Protein AF-A0A2V2G9B6-F1 (afdb_monomer)

Mean predicted aligned error: 12.92 Å

Solvent-accessible surface area (backbone atoms only — not comparable to full-atom values): 11562 Å² total; per-residue (Å²): 87,62,49,100,81,74,43,73,22,44,77,42,76,53,75,52,96,64,37,84,34,80,43,32,21,75,51,79,72,43,48,59,73,72,64,76,87,48,55,86,91,58,54,80,43,68,54,71,41,63,51,99,81,61,33,44,75,37,37,42,81,47,56,49,50,70,47,94,93,48,66,54,54,42,71,41,43,28,67,43,72,52,87,92,40,34,41,19,44,78,81,44,81,46,44,40,40,97,80,40,33,28,32,32,33,36,59,90,74,73,42,76,46,74,49,52,80,84,70,61,37,48,60,49,94,92,40,73,42,31,33,35,37,40,27,23,75,55,99,84,58,88,34,32,41,36,36,37,38,54,38,81,76,74,81,68,83,85,68,74,77,78,76,78,80,85,78,81,91,84,84,86,84,82,82,80,85,83,85,79,92,80,87,89,84,135

Foldseek 3Di:
DAPPVRADWDWQWDDDLLDTDIATENDCVAQVSVDDADAPVPGWDWDFDADPRRYGPHIHGDQADDADPDDGQPKAFWADDDPQFWTAGPNDIAGADPSAFEWEAAPVVRDIHGDGSVVQDHDDDPDGGWIKTFHHHDPPDSHTRYMYTYPPDPPDPPDPDDDPPPDDPDDDDDDDDDDDDDDDDD

Radius of gyration: 28.38 Å; Cα contacts (8 Å, |Δi|>4): 326; chains: 1; bounding box: 46×42×113 Å

Secondary structure (DSSP, 8-state):
-B-TTS-B-EEEEEEETTEEEEEEES-TTGGGTTSPPP-TTSPPEEEEEE-TTSBEEEEEEE--PPPTT--SSEEEEEEEEETTTEEEETTEEEEEEEEEEEEEEETTTTEEEE--GGG----BTTBPPPEEEEE---SS--SEEEEEEEES----TT-PPPPP----------------------

pLDDT: mean 76.34, std 16.99, range [39.88, 95.31]

Sequence (186 aa):
GYNADDDKAFKVEGFANGKEYVGWTADRNTGDLSDAFGTAEDVKVYKLTIDSNDVITDAEITTGEAFVNATIPVVGDITDKDGNYLIQVEGTWYTIDPNAVVYSYSVADEEFDTAKLSDIKKERNSIEASTVYLYQMDDDSEVVDFIIIYDGDNADDSEQPENPDESQTETPEGEQTETPEGGAGN

Structure (mmCIF, N/CA/C/O backbone):
data_AF-A0A2V2G9B6-F1
#
_entry.id   AF-A0A2V2G9B6-F1
#
loop_
_atom_site.group_PDB
_atom_site.id
_atom_site.type_symbol
_atom_site.label_atom_id
_atom_site.label_alt_id
_atom_site.label_comp_id
_atom_site.label_asym_id
_atom_site.label_entity_id
_atom_site.label_seq_id
_atom_site.pdbx_PDB_ins_code
_atom_site.Cartn_x
_atom_site.Cartn_y
_atom_site.Cartn_z
_atom_site.occupancy
_atom_site.B_iso_or_equiv
_atom_site.auth_seq_id
_atom_site.auth_comp_id
_atom_site.auth_asym_id
_atom_site.auth_atom_id
_atom_site.pdbx_PDB_model_num
ATOM 1 N N . GLY A 1 1 ? 22.683 -0.775 -14.193 1.00 55.91 1 GLY A N 1
ATOM 2 C CA . GLY A 1 1 ? 23.570 -1.946 -14.275 1.00 55.91 1 GLY A CA 1
ATOM 3 C C . GLY A 1 1 ? 23.444 -2.549 -15.654 1.00 55.91 1 GLY A C 1
ATOM 4 O O . GLY A 1 1 ? 23.047 -1.837 -16.570 1.00 55.91 1 GLY A O 1
ATOM 5 N N . TYR A 1 2 ? 23.785 -3.823 -15.792 1.00 58.72 2 TYR A N 1
ATOM 6 C CA . TYR A 1 2 ? 23.337 -4.640 -16.917 1.00 58.72 2 TYR A CA 1
ATOM 7 C C . TYR A 1 2 ? 22.234 -5.571 -16.391 1.00 58.72 2 TYR A C 1
ATOM 9 O O . TYR A 1 2 ? 22.337 -5.993 -15.235 1.00 58.72 2 TYR A O 1
ATOM 17 N N . ASN A 1 3 ? 21.167 -5.807 -17.160 1.00 62.03 3 ASN A N 1
ATOM 18 C CA . ASN A 1 3 ? 20.166 -6.828 -16.816 1.00 62.03 3 ASN A CA 1
ATOM 19 C C . ASN A 1 3 ? 20.733 -8.242 -17.093 1.00 62.03 3 ASN A C 1
ATOM 21 O O . ASN A 1 3 ? 21.906 -8.389 -17.440 1.00 62.03 3 ASN A O 1
ATOM 25 N N . ALA A 1 4 ? 19.914 -9.286 -16.932 1.00 62.09 4 ALA A N 1
ATOM 26 C CA . ALA A 1 4 ? 20.326 -10.676 -17.161 1.00 62.09 4 ALA A CA 1
ATOM 27 C C . ALA A 1 4 ? 20.750 -10.987 -18.617 1.00 62.09 4 ALA A C 1
ATOM 29 O O . ALA A 1 4 ? 21.387 -12.015 -18.843 1.00 62.09 4 ALA A O 1
ATOM 30 N N . ASP A 1 5 ? 20.451 -10.091 -19.563 1.00 63.56 5 ASP A N 1
ATOM 31 C CA . ASP A 1 5 ? 20.726 -10.229 -20.998 1.00 63.56 5 ASP A CA 1
ATOM 32 C C . ASP A 1 5 ? 21.886 -9.335 -21.491 1.00 63.56 5 ASP A C 1
ATOM 34 O O . ASP A 1 5 ? 22.067 -9.155 -22.693 1.00 63.56 5 ASP A O 1
ATOM 38 N N . ASP A 1 6 ? 22.693 -8.780 -20.577 1.00 63.69 6 ASP A N 1
ATOM 39 C CA . ASP A 1 6 ? 23.819 -7.873 -20.868 1.00 63.69 6 ASP A CA 1
ATOM 40 C C . ASP A 1 6 ? 23.430 -6.530 -21.536 1.00 63.69 6 ASP A C 1
ATOM 42 O O . ASP A 1 6 ? 24.287 -5.807 -22.062 1.00 63.69 6 ASP A O 1
ATOM 46 N N . ASP A 1 7 ? 22.163 -6.117 -21.435 1.00 67.12 7 ASP A N 1
ATOM 47 C CA . ASP A 1 7 ? 21.697 -4.803 -21.885 1.00 67.12 7 ASP A CA 1
ATOM 48 C C . ASP A 1 7 ? 21.849 -3.739 -20.793 1.00 67.12 7 ASP A C 1
ATOM 50 O O . ASP A 1 7 ? 21.659 -3.990 -19.599 1.00 67.12 7 ASP A O 1
ATOM 54 N N . LYS A 1 8 ? 22.195 -2.503 -21.189 1.00 63.38 8 LYS A N 1
ATOM 55 C CA . LYS A 1 8 ? 22.237 -1.366 -20.256 1.00 63.38 8 LYS A CA 1
ATOM 56 C C . LYS A 1 8 ? 20.828 -1.097 -19.734 1.00 63.38 8 LYS A C 1
ATOM 58 O O . LYS A 1 8 ? 20.024 -0.488 -20.431 1.00 63.38 8 LYS A O 1
ATOM 63 N N . ALA A 1 9 ? 20.587 -1.474 -18.486 1.00 74.69 9 ALA A N 1
ATOM 64 C CA . ALA A 1 9 ? 19.311 -1.284 -17.819 1.00 74.69 9 ALA A CA 1
ATOM 65 C C . ALA A 1 9 ? 19.482 -0.552 -16.482 1.00 74.69 9 ALA A C 1
ATOM 67 O O . ALA A 1 9 ? 20.513 -0.639 -15.800 1.00 74.69 9 ALA A O 1
ATOM 68 N N . PHE A 1 10 ? 18.464 0.195 -16.087 1.00 78.50 10 PHE A N 1
ATOM 69 C CA . PHE A 1 10 ? 18.378 0.884 -14.807 1.00 78.50 10 PHE A CA 1
ATOM 70 C C . PHE A 1 10 ? 17.633 -0.006 -13.822 1.00 78.50 10 PHE A C 1
ATOM 72 O O . PHE A 1 10 ? 16.614 -0.587 -14.175 1.00 78.50 10 PHE A O 1
ATOM 79 N N . LYS A 1 11 ? 18.196 -0.154 -12.620 1.00 82.81 11 LYS A N 1
ATOM 80 C CA . LYS A 1 11 ? 17.594 -0.947 -11.549 1.00 82.81 11 LYS A CA 1
ATOM 81 C C . LYS A 1 11 ? 16.461 -0.127 -10.943 1.00 82.81 11 LYS A C 1
ATOM 83 O O . LYS A 1 11 ? 16.678 1.048 -10.652 1.00 82.81 11 LYS A O 1
ATOM 88 N N . VAL A 1 12 ? 15.311 -0.755 -10.762 1.00 82.69 12 VAL A N 1
ATOM 89 C CA . VAL A 1 12 ? 14.162 -0.215 -10.035 1.00 82.69 12 VAL A CA 1
ATOM 90 C C . VAL A 1 12 ? 13.965 -1.104 -8.817 1.00 82.69 12 VAL A C 1
ATOM 92 O O . VAL A 1 12 ? 13.975 -2.327 -8.941 1.00 82.69 12 VAL A O 1
ATOM 95 N N . GLU A 1 13 ? 13.839 -0.497 -7.647 1.00 83.25 13 GLU A N 1
ATOM 96 C CA . GLU A 1 13 ? 13.535 -1.190 -6.392 1.00 83.25 13 GLU A CA 1
ATOM 97 C C . GLU A 1 13 ? 12.155 -0.732 -5.921 1.00 83.25 13 GLU A C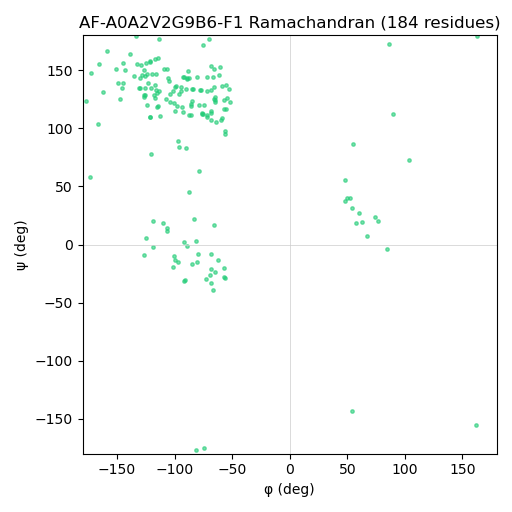 1
ATOM 99 O O . GLU A 1 13 ? 11.669 0.289 -6.403 1.00 83.25 13 GLU A O 1
ATOM 104 N N . GLY A 1 14 ? 11.504 -1.495 -5.046 1.00 80.88 14 GLY A N 1
ATOM 105 C CA . GLY A 1 14 ? 10.193 -1.167 -4.485 1.00 80.88 14 GLY A CA 1
ATOM 106 C C . GLY A 1 14 ? 9.513 -2.388 -3.883 1.00 80.88 14 GLY A C 1
ATOM 107 O O . GLY A 1 14 ? 10.182 -3.358 -3.540 1.00 80.88 14 GLY A O 1
ATOM 108 N N . PHE A 1 15 ? 8.183 -2.359 -3.800 1.00 81.75 15 PHE A N 1
ATOM 109 C CA . PHE A 1 15 ? 7.372 -3.492 -3.354 1.00 81.75 15 PHE A CA 1
ATOM 110 C C . PHE A 1 15 ? 6.295 -3.832 -4.382 1.00 81.75 15 PHE A C 1
ATOM 112 O O . PHE A 1 15 ? 5.601 -2.952 -4.887 1.00 81.75 15 PHE A O 1
ATOM 119 N N . ALA A 1 16 ? 6.134 -5.122 -4.674 1.00 82.12 16 ALA A N 1
ATOM 120 C CA . ALA A 1 16 ? 5.075 -5.633 -5.537 1.00 82.12 16 ALA A CA 1
ATOM 121 C C . ALA A 1 16 ? 4.602 -6.999 -5.031 1.00 82.12 16 ALA A C 1
ATOM 123 O O . ALA A 1 16 ? 5.409 -7.846 -4.645 1.00 82.12 16 ALA A O 1
ATOM 124 N N . ASN A 1 17 ? 3.286 -7.233 -5.053 1.00 81.12 17 ASN A N 1
ATOM 125 C CA . ASN A 1 17 ? 2.673 -8.501 -4.639 1.00 81.12 17 ASN A CA 1
ATOM 126 C C . ASN A 1 17 ? 3.118 -8.978 -3.240 1.00 81.12 17 ASN A C 1
ATOM 128 O O . ASN A 1 17 ? 3.372 -10.168 -3.028 1.00 81.12 17 ASN A O 1
ATOM 132 N N . GLY A 1 18 ? 3.247 -8.046 -2.289 1.00 79.19 18 GLY A N 1
ATOM 133 C CA . GLY A 1 18 ? 3.562 -8.369 -0.897 1.00 79.19 18 GLY A CA 1
ATOM 134 C C . GLY A 1 18 ? 5.025 -8.725 -0.649 1.00 79.19 18 GLY A C 1
ATOM 135 O O . GLY A 1 18 ? 5.309 -9.423 0.322 1.00 79.19 18 GLY A O 1
ATOM 136 N N . LYS A 1 19 ? 5.944 -8.337 -1.542 1.00 83.44 19 LYS A N 1
ATOM 137 C CA . LYS A 1 19 ? 7.381 -8.628 -1.438 1.00 83.44 19 LYS A CA 1
ATOM 138 C C . LYS A 1 19 ? 8.208 -7.474 -1.981 1.00 83.44 19 LYS A C 1
ATOM 140 O O . LYS A 1 19 ? 7.739 -6.737 -2.848 1.00 83.44 19 LYS A O 1
ATOM 145 N N . GLU A 1 20 ? 9.454 -7.382 -1.522 1.00 84.75 20 GLU A N 1
ATOM 146 C CA . GLU A 1 20 ? 10.465 -6.561 -2.185 1.00 84.75 20 GLU A CA 1
ATOM 147 C C . GLU A 1 20 ? 10.546 -6.934 -3.669 1.00 84.75 20 GLU A C 1
ATOM 149 O O . GLU A 1 20 ? 10.578 -8.110 -4.054 1.00 84.75 20 GLU A O 1
ATOM 154 N N . TYR A 1 21 ? 10.572 -5.910 -4.503 1.00 84.00 21 TYR A N 1
ATOM 155 C CA . TYR A 1 21 ? 10.619 -6.006 -5.944 1.00 84.00 21 TYR A CA 1
ATOM 156 C C . TYR A 1 21 ? 11.905 -5.367 -6.448 1.00 84.00 21 TYR A C 1
ATOM 158 O O . TYR A 1 21 ? 12.223 -4.223 -6.126 1.00 84.00 21 TYR A O 1
ATOM 166 N N . VAL A 1 22 ? 12.629 -6.114 -7.279 1.00 86.50 22 VAL A N 1
ATOM 167 C CA . VAL A 1 22 ? 13.768 -5.607 -8.040 1.00 86.50 22 VAL A CA 1
ATOM 168 C C . VAL A 1 22 ? 13.468 -5.830 -9.512 1.00 86.50 22 VAL A C 1
ATOM 170 O O . VAL A 1 22 ? 13.466 -6.964 -9.987 1.00 86.50 22 VAL A O 1
ATOM 173 N N . GLY A 1 23 ? 13.224 -4.737 -10.222 1.00 84.75 23 GLY A N 1
ATOM 174 C CA . GLY A 1 23 ? 12.981 -4.713 -11.656 1.00 84.75 23 GLY A CA 1
ATOM 175 C C . GLY A 1 23 ? 14.086 -3.992 -12.415 1.00 84.75 23 GLY A C 1
ATOM 176 O O . GLY A 1 23 ? 15.019 -3.415 -11.842 1.00 84.75 23 GLY A O 1
ATOM 177 N N . TRP A 1 24 ? 13.958 -4.000 -13.737 1.00 86.38 24 TRP A N 1
ATOM 178 C CA . TRP A 1 24 ? 14.875 -3.303 -14.628 1.00 86.38 24 TRP A CA 1
ATOM 179 C C . TRP A 1 24 ? 14.101 -2.554 -15.700 1.00 86.38 24 TRP A C 1
ATOM 181 O O . T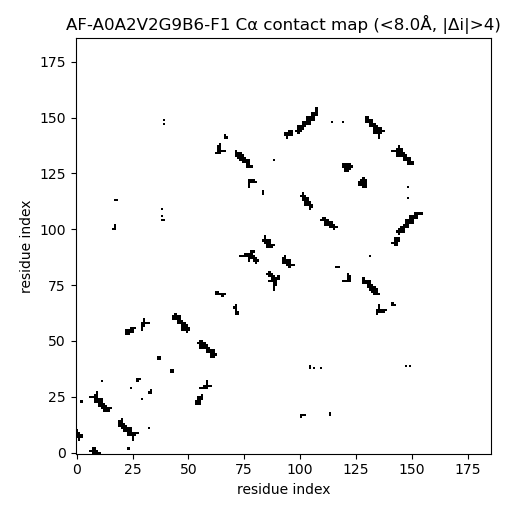RP A 1 24 ? 13.085 -3.039 -16.176 1.00 86.38 24 TRP A O 1
ATOM 191 N N . THR A 1 25 ? 14.593 -1.394 -16.120 1.00 84.94 25 THR A N 1
ATOM 192 C CA . THR A 1 25 ? 14.064 -0.675 -17.286 1.00 84.94 25 THR A CA 1
ATOM 193 C C . THR A 1 25 ? 15.191 -0.271 -18.229 1.00 84.94 25 THR A C 1
ATOM 195 O O . THR A 1 25 ? 16.290 0.075 -17.788 1.00 84.94 25 THR A O 1
ATOM 198 N N . ALA A 1 26 ? 14.944 -0.314 -19.536 1.00 80.50 26 ALA A N 1
ATOM 199 C CA . ALA A 1 26 ? 15.900 0.146 -20.544 1.00 80.50 26 ALA A CA 1
ATOM 200 C C . ALA A 1 26 ? 15.893 1.680 -20.719 1.00 80.50 26 ALA A C 1
ATOM 202 O O . ALA A 1 26 ? 16.839 2.237 -21.281 1.00 80.50 26 ALA A O 1
ATOM 203 N N . ASP A 1 27 ? 14.865 2.374 -20.216 1.00 76.06 27 ASP A N 1
ATOM 204 C CA . ASP A 1 27 ? 14.703 3.825 -20.342 1.00 76.06 27 ASP A CA 1
ATOM 205 C C . ASP A 1 27 ? 14.495 4.477 -18.968 1.00 76.06 27 ASP A C 1
ATOM 207 O O . ASP A 1 27 ? 13.635 4.075 -18.190 1.00 76.06 27 ASP A O 1
ATOM 211 N N . ARG A 1 28 ? 15.284 5.518 -18.672 1.00 70.25 28 ARG A N 1
ATOM 212 C CA . ARG A 1 28 ? 15.168 6.299 -17.427 1.00 70.25 28 ARG A CA 1
ATOM 213 C C . ARG A 1 28 ? 13.885 7.113 -17.350 1.00 70.25 28 ARG A C 1
ATOM 215 O O . ARG A 1 28 ? 13.518 7.530 -16.262 1.00 70.25 28 ARG A O 1
ATOM 222 N N . ASN A 1 29 ? 13.264 7.382 -18.493 1.00 73.44 29 ASN A N 1
ATOM 223 C CA . ASN A 1 29 ? 12.048 8.181 -18.564 1.00 73.44 29 ASN A CA 1
ATOM 224 C C . ASN A 1 29 ? 10.785 7.325 -18.428 1.00 73.44 29 ASN A C 1
ATOM 226 O O . ASN A 1 29 ? 9.689 7.877 -18.462 1.00 73.44 29 ASN A O 1
ATOM 230 N N . THR A 1 30 ? 10.921 6.002 -18.288 1.00 72.44 30 THR A N 1
ATOM 231 C CA . THR A 1 30 ? 9.792 5.106 -18.030 1.00 72.44 30 THR A CA 1
ATOM 232 C C . THR A 1 30 ? 9.125 5.517 -16.719 1.00 72.44 30 THR A C 1
ATOM 234 O O . THR A 1 30 ? 9.708 5.341 -15.651 1.00 72.44 30 THR A O 1
ATOM 237 N N . GLY A 1 31 ? 7.941 6.123 -16.821 1.00 60.12 31 GLY A N 1
ATOM 238 C CA . GLY A 1 31 ? 7.067 6.506 -15.707 1.00 60.12 31 GLY A CA 1
ATOM 239 C C . GLY A 1 31 ? 7.625 7.438 -14.640 1.00 60.12 31 GLY A C 1
ATOM 240 O O . GLY A 1 31 ? 7.080 7.464 -13.546 1.00 60.12 31 GLY A O 1
ATOM 241 N N . ASP A 1 32 ? 8.705 8.170 -14.918 1.00 67.50 32 ASP A N 1
ATOM 242 C CA . ASP A 1 32 ? 9.400 8.999 -13.921 1.00 67.50 32 ASP A CA 1
ATOM 243 C C . ASP A 1 32 ? 9.730 8.246 -12.615 1.00 67.50 32 ASP A C 1
ATOM 245 O O . ASP A 1 32 ? 9.672 8.780 -11.508 1.00 67.50 32 ASP A O 1
ATOM 249 N N . LEU A 1 33 ? 10.154 6.984 -12.756 1.00 70.19 33 LEU A N 1
ATOM 250 C CA . LEU A 1 33 ? 10.671 6.136 -11.670 1.00 70.19 33 LEU A CA 1
ATOM 251 C C . LEU A 1 33 ? 12.011 6.653 -11.091 1.00 70.19 33 LEU A C 1
ATOM 253 O O . LEU A 1 33 ? 12.773 5.900 -10.486 1.00 70.19 33 LEU A O 1
ATOM 257 N N . SER A 1 34 ? 12.347 7.917 -11.362 1.00 61.84 34 SER A N 1
ATOM 258 C CA . SER A 1 34 ? 13.583 8.588 -10.976 1.00 61.84 34 SER A CA 1
ATOM 259 C C . SER A 1 34 ? 13.444 9.415 -9.698 1.00 61.84 34 SER A C 1
ATOM 261 O O . SER A 1 34 ? 14.459 9.761 -9.087 1.00 61.84 34 SER A O 1
ATOM 263 N N . ASP A 1 35 ? 12.205 9.687 -9.282 1.00 65.06 35 ASP A N 1
ATOM 264 C CA . ASP A 1 35 ? 11.913 10.354 -8.023 1.00 65.06 35 ASP A CA 1
ATOM 265 C C . ASP A 1 35 ? 12.178 9.428 -6.830 1.00 65.06 35 ASP A C 1
ATOM 267 O O . ASP A 1 35 ? 11.968 8.216 -6.890 1.00 65.06 35 ASP A O 1
ATOM 271 N N . ALA A 1 36 ? 12.659 10.014 -5.732 1.00 62.56 36 ALA A N 1
ATOM 272 C CA . ALA A 1 36 ? 12.829 9.291 -4.479 1.00 62.56 36 ALA A CA 1
ATOM 273 C C . ALA A 1 36 ? 11.480 8.751 -3.977 1.00 62.56 36 ALA A C 1
ATOM 275 O O . ALA A 1 36 ? 10.428 9.334 -4.254 1.00 62.56 36 ALA A O 1
ATOM 276 N N . PHE A 1 37 ? 11.524 7.656 -3.214 1.00 63.28 37 PHE A N 1
ATOM 277 C CA . PHE A 1 37 ? 10.358 7.188 -2.471 1.00 63.28 37 PHE A CA 1
ATOM 278 C C . PHE A 1 37 ? 9.829 8.321 -1.585 1.00 63.28 37 PHE A C 1
ATOM 280 O O . PHE A 1 37 ? 10.593 8.939 -0.846 1.00 63.28 37 PHE A O 1
ATOM 287 N N . GLY A 1 38 ? 8.537 8.625 -1.721 1.00 65.44 38 GLY A N 1
ATOM 288 C CA . GLY A 1 38 ? 7.839 9.544 -0.825 1.00 65.44 38 GLY A CA 1
ATOM 289 C C . GLY A 1 38 ? 7.534 8.883 0.520 1.00 65.44 38 GLY A C 1
ATOM 290 O O . GLY A 1 38 ? 7.697 7.673 0.678 1.00 65.44 38 GLY A O 1
ATOM 291 N N . THR A 1 39 ? 7.056 9.673 1.479 1.00 73.50 39 THR A N 1
ATOM 292 C CA . THR A 1 39 ? 6.474 9.155 2.728 1.00 73.50 39 THR A CA 1
ATOM 293 C C . THR A 1 39 ? 5.124 8.488 2.439 1.00 73.50 39 THR A C 1
ATOM 295 O O . THR A 1 39 ? 4.645 8.547 1.310 1.00 73.50 39 THR A O 1
ATOM 298 N N . ALA A 1 40 ? 4.445 7.897 3.426 1.00 68.00 40 ALA A N 1
ATOM 299 C CA . ALA A 1 40 ? 3.072 7.416 3.208 1.00 68.00 40 ALA A CA 1
ATOM 300 C C . ALA A 1 40 ? 2.099 8.507 2.710 1.00 68.00 40 ALA A C 1
ATOM 302 O O . ALA A 1 40 ? 1.160 8.191 1.986 1.00 68.00 40 ALA A O 1
ATOM 303 N N . GLU A 1 41 ? 2.332 9.776 3.063 1.00 72.81 41 GLU A N 1
ATOM 304 C CA . GLU A 1 41 ? 1.510 10.911 2.615 1.00 72.81 41 GLU A CA 1
ATOM 305 C C . GLU A 1 41 ? 1.735 11.246 1.129 1.00 72.81 41 GLU A C 1
ATOM 307 O O . GLU A 1 41 ? 0.810 11.692 0.452 1.00 72.81 41 GLU A O 1
ATOM 312 N N . ASP A 1 42 ? 2.942 10.980 0.617 1.00 73.50 42 ASP A N 1
ATOM 313 C CA . ASP A 1 42 ? 3.382 11.292 -0.750 1.00 73.50 42 ASP A CA 1
ATOM 314 C C . ASP A 1 42 ? 3.769 10.027 -1.546 1.00 73.50 42 ASP A C 1
ATOM 316 O O . ASP A 1 42 ? 4.522 10.083 -2.528 1.00 73.50 42 ASP A O 1
ATOM 320 N N . VAL A 1 43 ? 3.286 8.857 -1.118 1.00 76.12 43 VAL A N 1
ATOM 321 C CA . VAL A 1 43 ? 3.649 7.580 -1.733 1.00 76.12 43 VAL A CA 1
ATOM 322 C C . VAL A 1 43 ? 3.123 7.536 -3.163 1.00 76.12 43 VAL A C 1
ATOM 324 O O . VAL A 1 43 ? 1.940 7.750 -3.439 1.00 76.12 43 VAL A O 1
ATOM 327 N N . LYS A 1 44 ? 4.019 7.238 -4.102 1.00 78.94 44 LYS A N 1
ATOM 328 C CA . LYS A 1 44 ? 3.655 7.049 -5.504 1.00 78.94 44 LYS A CA 1
ATOM 329 C C . LYS A 1 44 ? 3.407 5.575 -5.758 1.00 78.94 44 LYS A C 1
ATOM 331 O O . LYS A 1 44 ? 4.321 4.761 -5.635 1.00 78.94 44 LYS A O 1
ATOM 336 N N . VAL A 1 45 ? 2.181 5.247 -6.145 1.00 80.88 45 VAL A N 1
ATOM 337 C CA . VAL A 1 45 ? 1.831 3.899 -6.586 1.00 80.88 45 VAL A CA 1
ATOM 338 C C . VAL A 1 45 ? 1.837 3.855 -8.106 1.00 80.88 45 VAL A C 1
ATOM 340 O O . VAL A 1 45 ? 1.353 4.775 -8.766 1.00 80.88 45 VAL A O 1
ATOM 343 N N . TYR A 1 46 ? 2.419 2.795 -8.664 1.00 84.00 46 TYR A N 1
ATOM 344 C CA . TYR A 1 46 ? 2.616 2.658 -10.102 1.00 84.00 46 TYR A CA 1
ATOM 345 C C . TYR A 1 46 ? 1.921 1.412 -10.643 1.00 84.00 46 TYR A C 1
ATOM 347 O O . TYR A 1 46 ? 2.089 0.315 -10.109 1.00 84.00 46 TYR A O 1
ATOM 355 N N . LYS A 1 47 ? 1.225 1.565 -11.771 1.00 84.31 47 LYS A N 1
ATOM 356 C CA . LYS A 1 47 ? 0.838 0.456 -12.645 1.00 84.31 47 LYS A CA 1
ATOM 357 C C . LYS A 1 47 ? 1.982 0.207 -13.623 1.00 84.31 47 LYS A C 1
ATOM 359 O O . LYS A 1 47 ? 2.279 1.052 -14.465 1.00 84.31 47 LYS A O 1
ATOM 364 N N . LEU A 1 48 ? 2.659 -0.931 -13.482 1.00 87.00 48 LEU A N 1
ATOM 365 C CA . LEU A 1 48 ? 3.806 -1.287 -14.320 1.00 87.00 48 LEU A CA 1
ATOM 366 C C . LEU A 1 48 ? 3.363 -2.145 -15.510 1.00 87.00 48 LEU A C 1
ATOM 368 O O . LEU A 1 48 ? 2.636 -3.123 -15.336 1.00 87.00 48 LEU A O 1
ATOM 372 N N . THR A 1 49 ? 3.866 -1.833 -16.705 1.00 88.69 49 THR A N 1
ATOM 373 C CA . THR A 1 49 ? 3.846 -2.758 -17.846 1.00 88.69 49 THR A CA 1
ATOM 374 C C . THR A 1 49 ? 5.198 -3.445 -17.935 1.00 88.69 49 THR A C 1
ATOM 376 O O . THR A 1 49 ? 6.227 -2.788 -18.113 1.00 88.69 49 THR A O 1
ATOM 379 N N . ILE A 1 50 ? 5.183 -4.770 -17.815 1.00 88.31 50 ILE A N 1
ATOM 380 C CA . ILE A 1 50 ? 6.373 -5.619 -17.829 1.00 88.31 50 ILE A CA 1
ATOM 381 C C . ILE A 1 50 ? 6.328 -6.494 -19.084 1.00 88.31 50 ILE A C 1
ATOM 383 O O . ILE A 1 50 ? 5.290 -7.084 -19.397 1.00 88.31 50 ILE A O 1
ATOM 387 N N . ASP A 1 51 ? 7.433 -6.551 -19.825 1.00 86.56 51 ASP A N 1
ATOM 388 C CA . ASP A 1 51 ? 7.552 -7.407 -21.003 1.00 86.56 51 ASP A CA 1
ATOM 389 C C . ASP A 1 51 ? 7.886 -8.870 -20.646 1.00 86.56 51 ASP A C 1
ATOM 391 O O . ASP A 1 51 ? 7.958 -9.266 -19.485 1.00 86.56 51 ASP A O 1
ATOM 395 N N . SER A 1 52 ? 8.079 -9.716 -21.661 1.00 87.50 52 SER A N 1
ATOM 396 C CA . SER A 1 52 ? 8.364 -11.143 -21.457 1.00 87.50 52 SER A CA 1
ATOM 397 C C . SER A 1 52 ? 9.735 -11.448 -20.840 1.00 87.50 52 SER A C 1
ATOM 399 O O . SER A 1 52 ? 10.001 -12.615 -20.559 1.00 87.50 52 SER A O 1
ATOM 401 N N . ASN A 1 53 ? 10.606 -10.448 -20.690 1.00 83.75 53 ASN A N 1
ATOM 402 C CA . ASN A 1 53 ? 11.952 -10.572 -20.131 1.00 83.75 53 ASN A CA 1
ATOM 403 C C . ASN A 1 53 ? 12.057 -9.898 -18.749 1.00 83.75 53 ASN A C 1
ATOM 405 O O . ASN A 1 53 ? 13.158 -9.570 -18.308 1.00 83.75 53 ASN A O 1
ATOM 409 N N . ASP A 1 54 ? 10.922 -9.654 -18.084 1.00 83.50 54 ASP A N 1
ATOM 410 C CA . ASP A 1 54 ? 10.836 -8.959 -16.795 1.00 83.50 54 ASP A CA 1
ATOM 411 C C . ASP A 1 54 ? 11.386 -7.514 -16.828 1.00 83.50 54 ASP A C 1
ATOM 413 O O . ASP A 1 54 ? 11.840 -6.971 -15.815 1.00 83.50 54 ASP A O 1
ATOM 417 N N . VAL A 1 55 ? 11.344 -6.862 -17.999 1.00 85.69 55 VAL A N 1
ATOM 418 C CA . VAL A 1 55 ? 11.738 -5.457 -18.158 1.00 85.69 55 VAL A CA 1
ATOM 419 C C . VAL A 1 55 ? 10.503 -4.563 -18.089 1.00 85.69 55 VAL A C 1
ATOM 421 O O . VAL A 1 55 ? 9.521 -4.766 -18.801 1.00 85.69 55 VAL A O 1
ATOM 424 N N . ILE A 1 56 ? 10.567 -3.531 -17.249 1.00 88.94 56 ILE A N 1
ATOM 425 C CA . ILE A 1 56 ? 9.559 -2.474 -17.157 1.00 88.94 56 ILE A CA 1
ATOM 426 C C . ILE A 1 56 ? 9.671 -1.606 -18.413 1.00 88.94 56 ILE A C 1
ATOM 428 O O . ILE A 1 56 ? 10.662 -0.888 -18.605 1.00 88.94 56 ILE A O 1
ATOM 432 N N . THR A 1 57 ? 8.647 -1.676 -19.259 1.00 88.44 57 THR A N 1
ATOM 433 C CA . THR A 1 57 ? 8.551 -0.916 -20.513 1.00 88.44 57 THR A CA 1
ATOM 434 C C . THR A 1 57 ? 7.645 0.301 -20.404 1.00 88.44 57 THR A C 1
ATOM 436 O O . THR A 1 57 ? 7.731 1.190 -21.245 1.00 88.44 57 THR A O 1
ATOM 439 N N . ASP A 1 58 ? 6.772 0.327 -19.399 1.00 88.31 58 ASP A N 1
ATOM 440 C CA . ASP A 1 58 ? 5.927 1.473 -19.077 1.00 88.31 58 ASP A CA 1
ATOM 441 C C . ASP A 1 58 ? 5.609 1.489 -17.579 1.00 88.31 58 ASP A C 1
ATOM 443 O O . ASP A 1 58 ? 5.575 0.436 -16.934 1.00 88.31 58 ASP A O 1
ATOM 447 N N . ALA A 1 59 ? 5.385 2.676 -17.031 1.00 87.06 59 ALA A N 1
ATOM 448 C CA . ALA A 1 59 ? 4.973 2.860 -15.649 1.00 87.06 59 ALA A CA 1
ATOM 449 C C . ALA A 1 59 ? 4.074 4.095 -15.551 1.00 87.06 59 ALA A C 1
ATOM 451 O O . ALA A 1 59 ? 4.455 5.189 -15.961 1.00 87.06 59 ALA A O 1
ATOM 452 N N . GLU A 1 60 ? 2.880 3.921 -15.001 1.00 85.12 60 GLU A N 1
ATOM 453 C CA . GLU A 1 60 ? 1.902 4.993 -14.839 1.00 85.12 60 GLU A CA 1
ATOM 454 C C . GLU A 1 60 ? 1.641 5.217 -13.352 1.00 85.12 60 GLU A C 1
ATOM 456 O O . GLU A 1 60 ? 1.310 4.271 -12.636 1.00 85.12 60 GLU A O 1
ATOM 461 N N . ILE A 1 61 ? 1.800 6.460 -12.882 1.00 80.88 61 ILE A N 1
ATOM 462 C CA . ILE A 1 61 ? 1.370 6.831 -11.530 1.00 80.88 61 ILE A CA 1
ATOM 463 C C . ILE A 1 61 ? -0.147 6.709 -11.491 1.00 80.88 61 ILE A C 1
ATOM 465 O O . ILE A 1 61 ? -0.845 7.344 -12.279 1.00 80.88 61 ILE A O 1
ATOM 469 N N . THR A 1 62 ? -0.645 5.933 -10.541 1.00 78.12 62 THR A N 1
ATOM 470 C CA . THR A 1 62 ? -2.072 5.777 -10.302 1.00 78.12 62 THR A CA 1
ATOM 471 C C . THR A 1 62 ? -2.386 6.093 -8.851 1.00 78.12 62 THR A C 1
ATOM 473 O O . THR A 1 62 ? -1.601 5.815 -7.944 1.00 78.12 62 THR A O 1
ATOM 476 N N . THR A 1 63 ? -3.553 6.679 -8.627 1.00 72.88 63 THR A N 1
ATOM 477 C CA . THR A 1 63 ? -4.147 6.758 -7.294 1.00 72.88 63 THR A CA 1
ATOM 478 C C . THR A 1 63 ? -5.065 5.574 -7.023 1.00 72.88 63 THR A C 1
ATOM 480 O O . THR A 1 63 ? -5.645 5.548 -5.956 1.00 72.88 63 THR A O 1
ATOM 483 N N . GLY A 1 64 ? -5.204 4.614 -7.944 1.00 75.44 64 GLY A N 1
ATOM 484 C CA . GLY A 1 64 ? -6.231 3.570 -7.897 1.00 75.44 64 GLY A CA 1
ATOM 485 C C . GLY A 1 64 ? -7.565 4.003 -8.520 1.00 75.44 64 GLY A C 1
ATOM 486 O O . GLY A 1 64 ? -7.726 5.183 -8.855 1.00 75.44 64 GLY A O 1
ATOM 487 N N . GLU A 1 65 ? -8.522 3.079 -8.669 1.00 78.56 65 GLU A N 1
ATOM 488 C CA . GLU A 1 65 ? -9.886 3.413 -9.113 1.00 78.56 65 GLU A CA 1
ATOM 489 C C . GLU A 1 65 ? -10.785 3.776 -7.927 1.00 78.56 65 GLU A C 1
ATOM 491 O O . GLU A 1 65 ? -10.618 3.311 -6.800 1.00 78.56 65 GLU A O 1
ATOM 496 N N . ALA A 1 66 ? -11.758 4.653 -8.173 1.00 72.88 66 ALA A N 1
ATOM 497 C CA . ALA A 1 66 ? -12.594 5.213 -7.119 1.00 72.88 66 ALA A CA 1
ATOM 498 C C . ALA A 1 66 ? -13.533 4.174 -6.479 1.00 72.88 66 ALA A C 1
ATOM 500 O O . ALA A 1 66 ? -14.311 3.519 -7.169 1.00 72.88 66 ALA A O 1
ATOM 501 N N . PHE A 1 67 ? -13.588 4.141 -5.143 1.00 75.69 67 PHE A N 1
ATOM 502 C CA . PHE A 1 67 ? -14.714 3.534 -4.434 1.00 75.69 67 PHE A CA 1
ATOM 503 C C . PHE A 1 67 ? -15.982 4.344 -4.711 1.00 75.69 67 PHE A C 1
ATOM 505 O O . PHE A 1 67 ? -15.953 5.572 -4.867 1.00 75.69 67 PHE A O 1
ATOM 512 N N . VAL A 1 68 ? -17.137 3.681 -4.670 1.00 68.50 68 VAL A N 1
ATOM 513 C CA . VAL A 1 68 ? -18.427 4.370 -4.713 1.00 68.50 68 VAL A CA 1
ATOM 514 C C . VAL A 1 68 ? -18.523 5.350 -3.537 1.00 68.50 68 VAL A C 1
ATOM 516 O O . VAL A 1 68 ? -18.696 4.960 -2.386 1.00 68.50 68 VAL A O 1
ATOM 519 N N . ASN A 1 69 ? -18.458 6.646 -3.857 1.00 68.44 69 ASN A N 1
ATOM 520 C CA . ASN A 1 69 ? -18.512 7.786 -2.931 1.00 68.44 69 ASN A CA 1
ATOM 521 C C . ASN A 1 69 ? -17.260 8.051 -2.070 1.00 68.44 69 ASN A C 1
ATOM 523 O O . ASN A 1 69 ? -17.395 8.717 -1.042 1.00 68.44 69 ASN A O 1
ATOM 527 N N . ALA A 1 70 ? -16.062 7.622 -2.477 1.00 74.12 70 ALA A N 1
ATOM 528 C CA . ALA A 1 70 ? -14.824 8.051 -1.817 1.00 74.12 70 ALA A CA 1
ATOM 529 C C . ALA A 1 70 ? -13.741 8.492 -2.813 1.00 74.12 70 ALA A C 1
ATOM 531 O O . ALA A 1 70 ? -13.731 8.082 -3.973 1.00 74.12 70 ALA A O 1
ATOM 532 N N . THR A 1 71 ? -12.833 9.346 -2.343 1.00 79.94 71 THR A N 1
ATOM 533 C CA . THR A 1 71 ? -11.595 9.700 -3.051 1.00 79.94 71 THR A CA 1
ATOM 534 C C . THR A 1 71 ? -10.502 8.715 -2.640 1.00 79.94 71 THR A C 1
ATOM 536 O O . THR A 1 71 ? -10.459 8.331 -1.473 1.00 79.94 71 THR A O 1
ATOM 539 N N . ILE A 1 72 ? -9.636 8.318 -3.575 1.00 78.81 72 ILE A N 1
ATOM 540 C CA . ILE A 1 72 ? -8.544 7.363 -3.332 1.00 78.81 72 ILE A CA 1
ATOM 541 C C . ILE A 1 72 ? -7.198 8.101 -3.273 1.00 78.81 72 ILE A C 1
ATOM 543 O O . ILE A 1 72 ? -7.005 9.043 -4.049 1.00 78.81 72 ILE A O 1
ATOM 547 N N . PRO A 1 73 ? -6.267 7.677 -2.401 1.00 86.62 73 PRO A N 1
ATOM 548 C CA . PRO A 1 73 ? -6.478 6.702 -1.327 1.00 86.62 73 PRO A CA 1
ATOM 549 C C . PRO A 1 73 ? -7.515 7.170 -0.308 1.00 86.62 73 PRO A C 1
ATOM 551 O O . PRO A 1 73 ? -7.623 8.361 -0.019 1.00 86.62 73 PRO A O 1
ATOM 554 N N . VAL A 1 74 ? -8.275 6.221 0.242 1.00 90.31 74 VAL A N 1
ATOM 555 C CA . VAL A 1 74 ? -9.053 6.497 1.454 1.00 90.31 74 VAL A CA 1
ATOM 556 C C . VAL A 1 74 ? -8.064 6.530 2.602 1.00 90.31 74 VAL A C 1
ATOM 558 O O . VAL A 1 74 ? -7.391 5.532 2.849 1.00 90.31 74 VAL A O 1
ATOM 561 N N . VAL A 1 75 ? -7.988 7.663 3.292 1.00 91.56 75 VAL A N 1
ATOM 562 C CA . VAL A 1 75 ? -7.059 7.877 4.402 1.00 91.56 75 VAL A CA 1
ATOM 563 C C . VAL A 1 75 ? -7.846 8.093 5.681 1.00 91.56 75 VAL A C 1
ATOM 565 O O . VAL A 1 75 ? -8.795 8.876 5.685 1.00 91.56 75 VAL A O 1
ATOM 568 N N . GLY A 1 76 ? -7.455 7.419 6.759 1.00 92.56 76 GLY A N 1
ATOM 569 C CA . GLY A 1 76 ? -8.010 7.695 8.080 1.00 92.56 76 GLY A CA 1
ATOM 570 C C . GLY A 1 76 ? -7.778 6.590 9.098 1.00 92.56 76 GLY A C 1
ATOM 571 O O . GLY A 1 76 ? -7.194 5.545 8.801 1.00 92.56 76 GLY A O 1
ATOM 572 N N . ASP A 1 77 ? -8.271 6.831 10.308 1.00 94.12 77 ASP A N 1
ATOM 573 C CA . ASP A 1 77 ? -8.126 5.905 11.427 1.00 94.12 77 ASP A CA 1
ATOM 574 C C . ASP A 1 77 ? -9.144 4.766 11.377 1.00 94.12 77 ASP A C 1
ATOM 576 O O . ASP A 1 77 ? -10.320 4.926 11.016 1.00 94.12 77 ASP A O 1
ATOM 580 N N . ILE A 1 78 ? -8.685 3.593 11.807 1.00 94.81 78 ILE A N 1
ATOM 581 C CA . ILE A 1 78 ? -9.511 2.397 11.917 1.00 94.81 78 ILE A CA 1
ATOM 582 C C . ILE A 1 78 ? -10.404 2.486 13.152 1.00 94.81 78 ILE A C 1
ATOM 584 O O . ILE A 1 78 ? -9.968 2.380 14.299 1.00 94.81 78 ILE A O 1
ATOM 588 N N . THR A 1 79 ? -11.701 2.592 12.887 1.00 93.62 79 THR A N 1
ATOM 589 C CA . THR A 1 79 ? -12.751 2.675 13.911 1.00 93.62 79 THR A CA 1
ATOM 590 C C . THR A 1 79 ? -13.312 1.305 14.293 1.00 93.62 79 THR A C 1
ATOM 592 O O . THR A 1 79 ? -13.654 1.082 15.454 1.00 93.62 79 THR A O 1
ATOM 595 N N . ASP A 1 80 ? -13.351 0.351 13.357 1.00 93.69 80 ASP A N 1
ATOM 596 C CA . ASP A 1 80 ? -13.727 -1.038 13.633 1.00 93.69 80 ASP A CA 1
ATOM 597 C C . ASP A 1 80 ? -13.195 -2.008 12.566 1.00 93.69 80 ASP A C 1
ATOM 599 O O . ASP A 1 80 ? -12.728 -1.609 11.498 1.00 93.69 80 ASP A O 1
ATOM 603 N N . LYS A 1 81 ? -13.248 -3.306 12.876 1.00 91.94 81 LYS A N 1
ATOM 604 C CA . LYS A 1 81 ? -12.898 -4.413 11.978 1.00 91.94 81 LYS A CA 1
ATOM 605 C C . LYS A 1 81 ? -13.814 -5.597 12.271 1.00 91.94 81 LYS A C 1
ATOM 607 O O . LYS A 1 81 ? -13.976 -5.957 13.444 1.00 91.94 81 LYS A O 1
ATOM 612 N N . ASP A 1 82 ? -14.347 -6.217 11.222 1.00 88.88 82 ASP A N 1
ATOM 613 C CA . ASP A 1 82 ? -15.167 -7.426 11.316 1.00 88.88 82 ASP A CA 1
ATOM 614 C C . ASP A 1 82 ? -14.573 -8.552 10.458 1.00 88.88 82 ASP A C 1
ATOM 616 O O . ASP A 1 82 ? -14.377 -8.433 9.246 1.00 88.88 82 ASP A O 1
ATOM 620 N N . GLY A 1 83 ? -14.236 -9.661 11.113 1.00 85.44 83 GLY A N 1
ATOM 621 C CA . GLY A 1 83 ? -13.493 -10.751 10.494 1.00 85.44 83 GLY A CA 1
ATOM 622 C C . GLY A 1 83 ? -12.178 -10.289 9.854 1.00 85.44 83 GLY A C 1
ATOM 623 O O . GLY A 1 83 ? -11.475 -9.428 10.383 1.00 85.44 83 GLY A O 1
ATOM 624 N N . ASN A 1 84 ? -11.843 -10.897 8.715 1.00 85.56 84 ASN A N 1
ATOM 625 C CA . ASN A 1 84 ? -10.603 -10.615 7.988 1.00 85.56 84 ASN A CA 1
ATOM 626 C C . ASN A 1 84 ? -10.797 -9.665 6.801 1.00 85.56 84 ASN A C 1
ATOM 628 O O . ASN A 1 84 ? -9.807 -9.189 6.264 1.00 85.56 84 ASN A O 1
ATOM 632 N N . TYR A 1 85 ? -12.038 -9.418 6.374 1.00 92.12 85 TYR A N 1
ATOM 633 C CA . TYR A 1 85 ? -12.318 -8.798 5.073 1.00 92.12 85 TYR A CA 1
ATOM 634 C C . TYR A 1 85 ? -13.188 -7.545 5.162 1.00 92.12 85 TYR A C 1
ATOM 636 O O . TYR A 1 85 ? -13.587 -7.020 4.130 1.00 92.12 85 TYR A O 1
ATOM 644 N N . LEU A 1 86 ? -13.512 -7.072 6.367 1.00 94.38 86 LEU A N 1
ATOM 645 C CA . LEU A 1 86 ? -14.243 -5.825 6.565 1.00 94.38 86 LEU A CA 1
ATOM 646 C C . LEU A 1 86 ? -13.477 -4.929 7.531 1.00 94.38 86 LEU A C 1
ATOM 648 O O . LEU A 1 86 ? -13.147 -5.329 8.652 1.00 94.38 86 LEU A O 1
ATOM 652 N N . ILE A 1 87 ? -13.236 -3.696 7.100 1.00 95.31 87 ILE A N 1
ATOM 653 C CA . ILE A 1 87 ? -12.628 -2.641 7.913 1.00 95.31 87 ILE A CA 1
ATOM 654 C C . ILE A 1 87 ? -13.485 -1.387 7.858 1.00 95.31 87 ILE A C 1
ATOM 656 O O . ILE A 1 87 ? -14.102 -1.092 6.835 1.00 95.31 87 ILE A O 1
ATOM 660 N N . GLN A 1 88 ? -13.525 -0.652 8.964 1.00 94.94 88 GLN A N 1
ATOM 661 C CA . GLN A 1 88 ? -14.249 0.603 9.066 1.00 94.94 88 GLN A CA 1
ATOM 662 C C . GLN A 1 88 ? -13.262 1.760 9.243 1.00 94.94 88 GLN A C 1
ATOM 664 O O . GLN A 1 88 ? -12.651 1.891 10.306 1.00 94.94 88 GLN A O 1
ATOM 669 N N . VAL A 1 89 ? -13.139 2.609 8.222 1.00 93.94 89 VAL A N 1
ATOM 670 C CA . VAL A 1 89 ? -12.312 3.829 8.246 1.00 93.94 89 VAL A CA 1
ATOM 671 C C . VAL A 1 89 ? -13.234 5.030 8.394 1.00 93.94 89 VAL A C 1
ATOM 673 O O . VAL A 1 89 ? -14.175 5.184 7.612 1.00 93.94 89 VAL A O 1
ATOM 676 N N . GLU A 1 90 ? -13.015 5.830 9.440 1.00 90.25 90 GLU A N 1
ATOM 677 C CA . GLU A 1 90 ? -13.841 7.007 9.767 1.00 90.25 90 GLU A CA 1
ATOM 678 C C . GLU A 1 90 ? -15.365 6.736 9.746 1.00 90.25 90 GLU A C 1
ATOM 680 O O . GLU A 1 90 ? -16.177 7.555 9.311 1.00 90.25 90 GLU A O 1
ATOM 685 N N . GLY A 1 91 ? -15.789 5.551 10.201 1.00 89.94 91 GLY A N 1
ATOM 686 C CA . GLY A 1 91 ? -17.202 5.158 10.236 1.00 89.94 91 GLY A CA 1
ATOM 687 C C . GLY A 1 91 ? -17.768 4.564 8.937 1.00 89.94 91 GLY A C 1
ATOM 688 O O . GLY A 1 91 ? -18.905 4.083 8.951 1.00 89.94 91 GLY A O 1
ATOM 689 N N . THR A 1 92 ? -16.999 4.508 7.847 1.00 93.12 92 THR A N 1
ATOM 690 C CA . THR A 1 92 ? -17.410 3.883 6.575 1.00 93.12 92 THR A CA 1
ATOM 691 C C . THR A 1 92 ? -16.797 2.495 6.425 1.00 93.12 92 THR A C 1
ATOM 693 O O . THR A 1 92 ? -15.603 2.320 6.650 1.00 93.12 92 THR A O 1
ATOM 696 N N . TRP A 1 93 ? -17.615 1.503 6.063 1.00 94.12 93 TRP A N 1
ATOM 697 C CA . TRP A 1 93 ? -17.167 0.123 5.859 1.00 94.12 93 TRP A CA 1
ATOM 698 C C . TRP A 1 93 ? -16.621 -0.094 4.451 1.00 94.12 93 TRP A C 1
ATOM 700 O O . TRP A 1 93 ? -17.281 0.255 3.473 1.00 94.12 93 TRP A O 1
ATOM 710 N N . TYR A 1 94 ? -15.474 -0.761 4.374 1.00 93.56 94 TYR A N 1
ATOM 711 C CA . TYR A 1 94 ? -14.831 -1.197 3.141 1.00 93.56 94 TYR A CA 1
ATOM 712 C C . TYR A 1 94 ? -14.628 -2.712 3.174 1.00 93.56 94 TYR A C 1
ATOM 714 O O . TYR A 1 94 ? -14.265 -3.280 4.210 1.00 93.56 94 TYR A O 1
ATOM 722 N N . THR A 1 95 ? -14.878 -3.361 2.035 1.00 94.00 95 THR A N 1
ATOM 723 C CA . THR A 1 95 ? -14.592 -4.788 1.843 1.00 94.00 95 THR A CA 1
ATOM 724 C C . THR A 1 95 ? -13.183 -4.934 1.300 1.00 94.00 95 THR A C 1
ATOM 726 O O . THR A 1 95 ? -12.816 -4.213 0.383 1.00 94.00 95 THR A O 1
ATOM 729 N N . ILE A 1 96 ? -12.399 -5.844 1.862 1.00 93.50 96 ILE A N 1
ATOM 730 C CA . ILE A 1 96 ? -11.017 -6.100 1.458 1.00 93.50 96 ILE A CA 1
ATOM 731 C C . ILE A 1 96 ? -10.979 -7.330 0.557 1.00 93.50 96 ILE A C 1
ATOM 733 O O . ILE A 1 96 ? -11.603 -8.346 0.887 1.00 93.50 96 ILE A O 1
ATOM 737 N N . ASP A 1 97 ? -10.234 -7.252 -0.547 1.00 91.94 97 ASP A N 1
ATOM 738 C CA . ASP A 1 97 ? -9.967 -8.418 -1.382 1.00 91.94 97 ASP A CA 1
ATOM 739 C C . ASP A 1 97 ? -9.270 -9.508 -0.547 1.00 91.94 97 ASP A C 1
ATOM 741 O O . ASP A 1 97 ? -8.343 -9.221 0.216 1.00 91.94 97 ASP A O 1
ATOM 745 N N . PRO A 1 98 ? -9.657 -10.788 -0.656 1.00 90.00 98 PRO A N 1
ATOM 746 C CA . PRO A 1 98 ? -8.983 -11.859 0.073 1.00 90.00 98 PRO A CA 1
ATOM 747 C C . PRO A 1 98 ? -7.475 -11.991 -0.187 1.00 90.00 98 PRO A C 1
ATOM 749 O O . PRO A 1 98 ? -6.769 -12.598 0.620 1.00 90.00 98 PRO A O 1
ATOM 752 N N . ASN A 1 99 ? -6.995 -11.450 -1.302 1.00 89.31 99 ASN A N 1
ATOM 753 C CA . ASN A 1 99 ? -5.603 -11.407 -1.729 1.00 89.31 99 ASN A CA 1
ATOM 754 C C . ASN A 1 99 ? -4.994 -10.009 -1.584 1.00 89.31 99 ASN A C 1
ATOM 756 O O . ASN A 1 99 ? -3.897 -9.784 -2.102 1.00 89.31 99 ASN A O 1
ATOM 760 N N . ALA A 1 100 ? -5.680 -9.092 -0.895 1.00 90.94 100 ALA A N 1
ATOM 761 C CA . ALA A 1 100 ? -5.190 -7.745 -0.703 1.00 90.94 100 ALA A CA 1
ATOM 762 C C . ALA A 1 100 ? -3.803 -7.757 -0.063 1.00 90.94 100 ALA A C 1
ATOM 764 O O . ALA A 1 100 ? -3.517 -8.502 0.883 1.00 90.94 100 ALA A O 1
ATOM 765 N N . VAL A 1 101 ? -2.939 -6.900 -0.586 1.00 92.19 101 VAL A N 1
ATOM 766 C CA . VAL A 1 101 ? -1.576 -6.749 -0.094 1.00 92.19 101 VAL A CA 1
ATOM 767 C C . VAL A 1 101 ? -1.559 -5.704 1.017 1.00 92.19 101 VAL A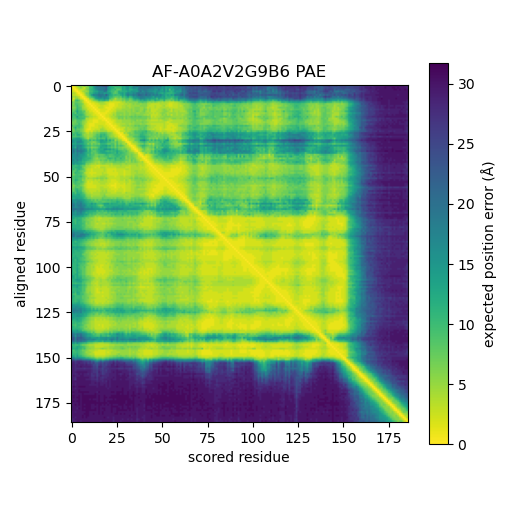 C 1
ATOM 769 O O . VAL A 1 101 ? -2.276 -4.708 0.956 1.00 92.19 101 VAL A O 1
ATOM 772 N N . VAL A 1 102 ? -0.733 -5.912 2.041 1.00 92.19 102 VAL A N 1
ATOM 773 C CA . VAL A 1 102 ? -0.579 -4.956 3.142 1.00 92.19 102 VAL A CA 1
ATOM 774 C C . VAL A 1 102 ? 0.894 -4.603 3.290 1.00 92.19 102 VAL A C 1
ATOM 776 O O . VAL A 1 102 ? 1.741 -5.493 3.391 1.00 92.19 102 VAL A O 1
ATOM 779 N N . TYR A 1 103 ? 1.188 -3.308 3.313 1.00 92.38 103 TYR A N 1
ATOM 780 C CA . TYR A 1 103 ? 2.491 -2.763 3.686 1.00 92.38 103 TYR A CA 1
ATOM 781 C C . TYR A 1 103 ? 2.345 -1.903 4.944 1.00 92.38 103 TYR A C 1
ATOM 783 O O . TYR A 1 103 ? 1.255 -1.430 5.266 1.00 92.38 103 TYR A O 1
ATOM 791 N N . SER A 1 104 ? 3.445 -1.685 5.647 1.00 92.12 104 SER A N 1
ATOM 792 C CA . SER A 1 104 ? 3.577 -0.668 6.687 1.00 92.12 104 SER A CA 1
ATOM 793 C C . SER A 1 104 ? 4.617 0.355 6.262 1.00 92.12 104 SER A C 1
ATOM 795 O O . SER A 1 104 ? 5.590 -0.000 5.602 1.00 92.12 104 SER A O 1
ATOM 797 N N . TYR A 1 105 ? 4.418 1.608 6.653 1.00 90.81 105 TYR A N 1
ATOM 798 C CA . TYR A 1 105 ? 5.410 2.667 6.522 1.00 90.81 105 TYR A CA 1
ATOM 799 C C . TYR A 1 105 ? 5.846 3.119 7.913 1.00 90.81 105 TYR A C 1
ATOM 801 O O . TYR A 1 105 ? 5.005 3.590 8.681 1.00 90.81 105 TYR A O 1
ATOM 809 N N . SER A 1 106 ? 7.136 2.979 8.217 1.00 87.62 106 SER A N 1
ATOM 810 C CA . SER A 1 106 ? 7.753 3.491 9.444 1.00 87.62 106 SER A CA 1
ATOM 811 C C . SER A 1 106 ? 8.159 4.946 9.235 1.00 87.62 106 SER A C 1
ATOM 813 O O . SER A 1 106 ? 8.995 5.239 8.381 1.00 87.62 106 SER A O 1
ATOM 815 N N . VAL A 1 107 ? 7.606 5.872 10.024 1.00 85.12 107 VAL A N 1
ATOM 816 C CA . VAL A 1 107 ? 8.075 7.270 10.023 1.00 85.12 107 VAL A CA 1
ATOM 817 C C . VAL A 1 107 ? 9.484 7.384 10.602 1.00 85.12 107 VAL A C 1
ATOM 819 O O . VAL A 1 107 ? 10.257 8.228 10.157 1.00 85.12 107 VAL A O 1
ATOM 822 N N . ALA A 1 108 ? 9.828 6.536 11.574 1.00 84.94 108 ALA A N 1
ATOM 823 C CA . ALA A 1 108 ? 11.131 6.565 12.231 1.00 84.94 108 ALA A CA 1
ATOM 824 C C . ALA A 1 108 ? 12.270 6.171 11.281 1.00 84.94 108 ALA A C 1
ATOM 826 O O . ALA A 1 108 ? 13.344 6.776 11.329 1.00 84.94 108 ALA A O 1
ATOM 827 N N . ASP A 1 109 ? 12.017 5.185 10.419 1.00 83.62 109 ASP A N 1
ATOM 828 C CA . ASP A 1 109 ? 13.013 4.646 9.490 1.00 83.62 109 ASP A CA 1
ATOM 829 C C . ASP A 1 109 ? 12.859 5.199 8.067 1.00 83.62 109 ASP A C 1
ATOM 831 O O . ASP A 1 109 ? 13.742 5.003 7.240 1.00 83.62 109 ASP A O 1
ATOM 835 N N . GLU A 1 110 ? 11.759 5.906 7.786 1.00 84.31 110 GLU A N 1
ATOM 836 C CA . GLU A 1 110 ? 11.372 6.371 6.445 1.00 84.31 110 GLU A CA 1
ATOM 837 C C . GLU A 1 110 ? 11.311 5.221 5.416 1.00 84.31 110 GLU A C 1
ATOM 839 O O . GLU A 1 110 ? 11.554 5.404 4.221 1.00 84.31 110 GLU A O 1
ATOM 844 N N . GLU A 1 111 ? 10.969 4.016 5.882 1.00 82.88 111 GLU A N 1
ATOM 845 C CA . GLU A 1 111 ? 11.010 2.778 5.1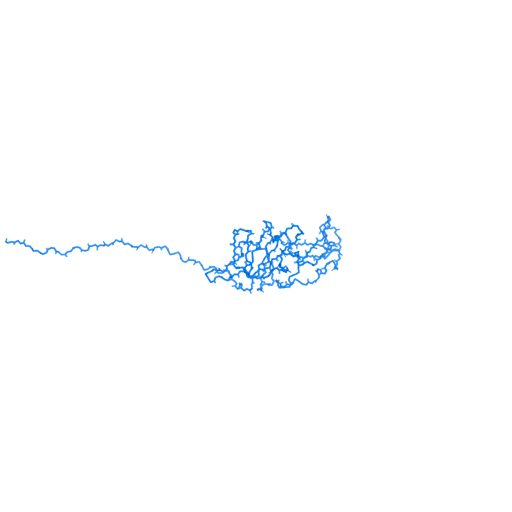03 1.00 82.88 111 GLU A CA 1
ATOM 846 C C . GLU A 1 111 ? 9.651 2.066 5.070 1.00 82.88 111 GLU A C 1
ATOM 848 O O . GLU A 1 111 ? 8.864 2.090 6.022 1.00 82.88 111 GLU A O 1
ATOM 853 N N . PHE A 1 112 ? 9.385 1.412 3.936 1.00 85.94 112 PHE A N 1
ATOM 854 C CA . PHE A 1 112 ? 8.255 0.503 3.768 1.00 85.94 112 PHE A CA 1
ATOM 855 C C . PHE A 1 112 ? 8.676 -0.937 4.072 1.00 85.94 112 PHE A C 1
ATOM 857 O O . PHE A 1 112 ? 9.765 -1.353 3.686 1.00 85.94 112 PHE A O 1
ATOM 864 N N . ASP A 1 113 ? 7.773 -1.716 4.666 1.00 89.19 113 ASP A N 1
ATOM 865 C CA . ASP A 1 113 ? 7.917 -3.167 4.831 1.00 89.19 113 ASP A CA 1
ATOM 866 C C . ASP A 1 113 ? 6.582 -3.879 4.551 1.00 89.19 113 ASP A C 1
ATOM 868 O O . ASP A 1 113 ? 5.502 -3.285 4.503 1.00 89.19 113 ASP A O 1
ATOM 872 N N . THR A 1 114 ? 6.658 -5.184 4.341 1.00 91.00 114 THR A N 1
ATOM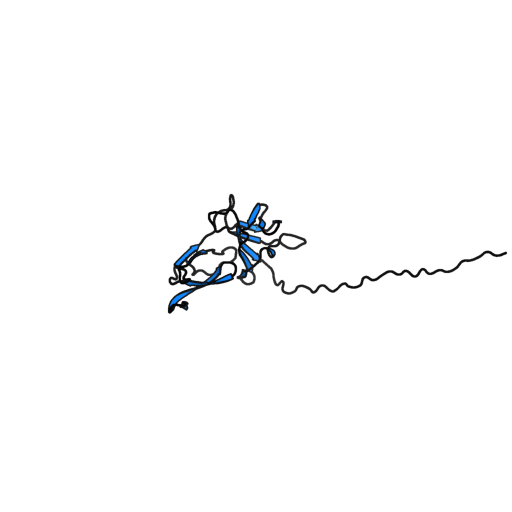 873 C CA . THR A 1 114 ? 5.526 -6.102 4.292 1.00 91.00 114 THR A CA 1
ATOM 874 C C . THR A 1 114 ? 4.829 -6.206 5.644 1.00 91.00 114 THR A C 1
ATOM 876 O O . THR A 1 114 ? 5.458 -6.383 6.682 1.00 91.00 114 THR A O 1
ATOM 879 N N . ALA A 1 115 ? 3.499 -6.166 5.624 1.00 91.81 115 ALA A N 1
ATOM 880 C CA . ALA A 1 115 ? 2.665 -6.286 6.812 1.00 91.81 115 ALA A CA 1
ATOM 881 C C . ALA A 1 115 ? 1.512 -7.271 6.570 1.00 91.81 115 ALA A C 1
ATOM 883 O O . ALA A 1 115 ? 1.369 -7.876 5.501 1.00 91.81 115 ALA A O 1
ATOM 884 N N . LYS A 1 116 ? 0.680 -7.475 7.590 1.00 91.75 116 LYS A N 1
ATOM 885 C CA . LYS A 1 116 ? -0.502 -8.338 7.532 1.00 91.75 116 LYS A CA 1
ATOM 886 C C . LYS A 1 116 ? -1.745 -7.572 7.949 1.00 91.75 116 LYS A C 1
ATOM 888 O O . LYS A 1 116 ? -1.707 -6.658 8.766 1.00 91.75 116 LYS A O 1
ATOM 893 N N . LEU A 1 117 ? -2.903 -8.047 7.492 1.00 91.62 117 LEU A N 1
ATOM 894 C CA . LEU A 1 117 ? -4.201 -7.524 7.933 1.00 91.62 117 LEU A CA 1
ATOM 895 C C . LEU A 1 117 ? -4.396 -7.599 9.455 1.00 91.62 117 LEU A C 1
ATOM 897 O O . LEU A 1 117 ? -5.138 -6.790 10.014 1.00 91.62 117 LEU A O 1
ATOM 901 N N . SER A 1 118 ? -3.750 -8.557 10.129 1.00 90.56 118 SER A N 1
ATOM 902 C CA . SER A 1 118 ? -3.757 -8.678 11.592 1.00 90.56 118 SER A CA 1
ATOM 903 C C . SER A 1 118 ? -3.083 -7.510 12.303 1.00 90.56 118 SER A C 1
ATOM 905 O O . SER A 1 118 ? -3.412 -7.256 13.458 1.00 90.56 118 SER A O 1
ATOM 907 N N . ASP A 1 119 ? -2.182 -6.809 11.621 1.00 92.00 119 ASP A N 1
ATOM 908 C CA . ASP A 1 119 ? -1.328 -5.782 12.217 1.00 92.00 119 ASP A CA 1
ATOM 909 C C . ASP A 1 119 ? -2.049 -4.427 12.268 1.00 92.00 119 ASP A C 1
ATOM 911 O O . ASP A 1 119 ? -1.700 -3.558 13.059 1.00 92.00 119 ASP A O 1
ATOM 915 N N . ILE A 1 120 ? -3.131 -4.279 11.494 1.00 92.44 120 ILE A N 1
ATOM 916 C CA . ILE A 1 120 ? -4.042 -3.135 11.564 1.00 92.44 120 ILE A CA 1
ATOM 917 C C . ILE A 1 120 ? -4.805 -3.181 12.898 1.00 92.44 120 ILE A C 1
ATOM 919 O O . ILE A 1 120 ? -5.646 -4.067 13.119 1.00 92.44 120 ILE A O 1
ATOM 923 N N . LYS A 1 121 ? -4.561 -2.193 13.757 1.00 90.50 121 LYS A N 1
ATOM 924 C CA . LYS A 1 121 ? -5.146 -2.052 15.093 1.00 90.50 121 LYS A CA 1
ATOM 925 C C . LYS A 1 121 ? -6.426 -1.217 15.031 1.00 90.50 121 LYS A C 1
ATOM 927 O O . LYS A 1 121 ? -6.518 -0.257 14.274 1.00 90.50 121 LYS A O 1
ATOM 932 N N . LYS A 1 122 ? -7.406 -1.575 15.862 1.00 90.12 122 LYS A N 1
ATOM 933 C CA . LYS A 1 122 ? -8.548 -0.710 16.191 1.00 90.12 122 LYS A CA 1
ATOM 934 C C . LYS A 1 122 ? -8.382 -0.176 17.603 1.00 90.12 122 LYS A C 1
ATOM 936 O O . LYS A 1 122 ? -7.808 -0.882 18.436 1.00 90.12 122 LYS A O 1
ATOM 941 N N . GLU A 1 123 ? -8.925 1.006 17.876 1.00 89.44 123 GLU A N 1
ATOM 942 C CA . GLU A 1 123 ? -8.813 1.621 19.199 1.00 89.44 123 GLU A CA 1
ATOM 943 C C . GLU A 1 123 ? -9.387 0.694 20.284 1.00 89.44 123 GLU A C 1
ATOM 945 O O . GLU A 1 123 ? -10.535 0.230 20.219 1.00 89.44 123 GLU A O 1
ATOM 950 N N . ARG A 1 124 ? -8.565 0.379 21.290 1.00 86.38 124 ARG A N 1
ATOM 951 C CA . ARG A 1 124 ? -8.980 -0.442 22.434 1.00 86.38 124 ARG A CA 1
ATOM 952 C C . ARG A 1 124 ? -8.015 -0.276 23.599 1.00 86.38 124 ARG A C 1
ATOM 954 O O . ARG A 1 124 ? -6.832 -0.522 23.441 1.00 86.38 124 ARG A O 1
ATOM 961 N N . ASN A 1 125 ? -8.534 -0.031 24.805 1.00 84.38 125 ASN A N 1
ATOM 962 C CA . ASN A 1 125 ? -7.761 -0.093 26.057 1.00 84.38 125 ASN A CA 1
ATOM 963 C C . ASN A 1 125 ? -6.416 0.661 25.986 1.00 84.38 125 ASN A C 1
ATOM 965 O O . ASN A 1 125 ? -5.369 0.070 26.237 1.00 84.38 125 ASN A O 1
ATOM 969 N N . SER A 1 126 ? -6.456 1.947 25.632 1.00 84.81 126 SER A N 1
ATOM 970 C CA . SER A 1 126 ? -5.268 2.807 25.475 1.00 84.81 126 SER A CA 1
ATOM 971 C C . SER A 1 126 ? -4.330 2.442 24.316 1.00 84.81 126 SER A C 1
ATOM 973 O O . SER A 1 126 ? -3.267 3.039 24.206 1.00 84.81 126 SER A O 1
ATOM 975 N N . ILE A 1 127 ? -4.707 1.492 23.456 1.00 84.81 127 ILE A N 1
ATOM 976 C CA . ILE A 1 127 ? -4.038 1.244 22.176 1.00 84.81 127 ILE A CA 1
ATOM 977 C C . ILE A 1 127 ? -4.641 2.197 21.147 1.00 84.81 127 ILE A C 1
ATOM 979 O O . ILE A 1 127 ? -5.859 2.171 20.934 1.00 84.81 127 ILE A O 1
ATOM 983 N N . GLU A 1 128 ? -3.789 3.001 20.517 1.00 88.94 128 GLU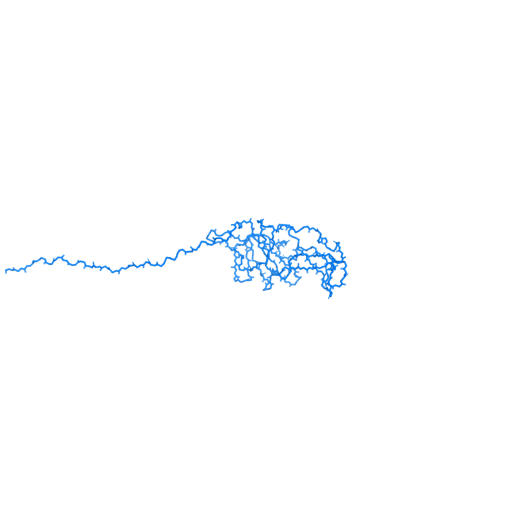 A N 1
ATOM 984 C CA . GLU A 1 128 ? -4.169 3.863 19.400 1.00 88.94 128 GLU A CA 1
ATOM 985 C C . GLU A 1 128 ? -4.554 3.023 18.172 1.00 88.94 128 GLU A C 1
ATOM 987 O O . GLU A 1 128 ? -4.022 1.933 17.929 1.00 88.94 128 GLU A O 1
ATOM 992 N N . ALA A 1 129 ? -5.544 3.502 17.421 1.00 92.00 129 ALA A N 1
ATOM 993 C CA . ALA A 1 129 ? -5.931 2.877 16.165 1.00 92.00 129 ALA A CA 1
ATOM 994 C C . ALA A 1 129 ? -4.833 3.060 15.112 1.00 92.00 129 ALA A C 1
ATOM 996 O O . ALA A 1 129 ? -4.090 4.035 15.136 1.00 92.00 129 ALA A O 1
ATOM 997 N N . SER A 1 130 ? -4.765 2.140 14.152 1.00 94.25 130 SER A N 1
ATOM 998 C CA . SER A 1 130 ? -3.942 2.361 12.966 1.00 94.25 130 SER A CA 1
ATOM 999 C C . SER A 1 130 ? -4.581 3.422 12.075 1.00 94.25 130 SER A C 1
ATOM 1001 O O . SER A 1 130 ? -5.756 3.291 11.723 1.00 94.25 130 SER A O 1
ATOM 1003 N N . THR A 1 131 ? -3.786 4.393 11.633 1.00 94.50 131 THR A N 1
ATOM 1004 C CA . THR A 1 131 ? -4.086 5.186 10.438 1.00 94.50 131 THR A CA 1
ATOM 1005 C C . THR A 1 131 ? -3.730 4.355 9.205 1.00 94.50 131 THR A C 1
ATOM 1007 O O . THR A 1 131 ? -2.662 3.738 9.149 1.00 94.50 131 THR A O 1
ATOM 1010 N N . VAL A 1 132 ? -4.626 4.294 8.220 1.00 94.00 132 VAL A N 1
ATOM 1011 C CA . VAL A 1 132 ? -4.433 3.495 7.002 1.00 94.00 132 VAL A CA 1
ATOM 1012 C C . VAL A 1 132 ? -4.671 4.305 5.734 1.00 94.00 132 VAL A C 1
ATOM 1014 O O . VAL A 1 132 ? -5.452 5.254 5.736 1.00 94.00 132 VAL A O 1
ATOM 1017 N N . TYR A 1 133 ? -4.042 3.864 4.646 1.00 93.00 133 TYR A N 1
ATOM 1018 C CA . TYR A 1 133 ? -4.315 4.293 3.277 1.00 93.00 133 TYR A CA 1
ATOM 1019 C C . TYR A 1 133 ? -4.849 3.088 2.507 1.00 93.00 133 TYR A C 1
ATOM 1021 O O . TYR A 1 133 ? -4.156 2.074 2.396 1.00 93.00 133 TYR A O 1
ATOM 1029 N N . LEU A 1 134 ? -6.079 3.175 2.003 1.00 92.25 134 LEU A N 1
ATOM 1030 C CA . LEU A 1 134 ? -6.720 2.111 1.232 1.00 92.25 134 LEU A CA 1
ATOM 1031 C C . LEU A 1 134 ? -6.726 2.464 -0.249 1.00 92.25 134 LEU A C 1
ATOM 1033 O O . LEU A 1 134 ? -7.206 3.535 -0.632 1.00 92.25 134 LEU A O 1
ATOM 1037 N N . TYR A 1 135 ? -6.268 1.523 -1.063 1.00 90.19 135 TYR A N 1
ATOM 1038 C CA . TYR A 1 135 ? -6.285 1.610 -2.513 1.00 90.19 135 TYR A CA 1
ATOM 1039 C C . TYR A 1 135 ? -7.113 0.475 -3.109 1.00 90.19 135 TYR A C 1
ATOM 1041 O O . TYR A 1 135 ? -7.120 -0.649 -2.602 1.00 90.19 135 TYR A O 1
ATOM 1049 N N . GLN A 1 136 ? -7.759 0.782 -4.222 1.00 87.50 136 GLN A N 1
ATOM 1050 C CA . GLN A 1 136 ? -8.374 -0.173 -5.132 1.00 87.50 136 GLN A CA 1
ATOM 1051 C C . GLN A 1 136 ? -7.634 -0.026 -6.468 1.00 87.50 136 GLN A C 1
ATOM 1053 O O . GLN A 1 136 ? -7.280 1.091 -6.844 1.00 87.50 136 GLN A O 1
ATOM 1058 N N . MET A 1 137 ? -7.310 -1.130 -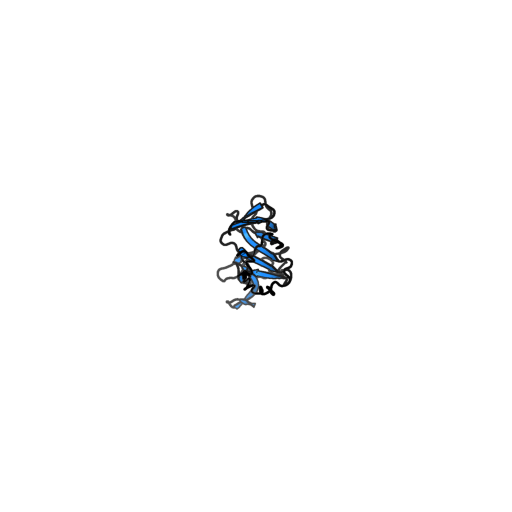7.133 1.00 82.44 137 MET A N 1
ATOM 1059 C CA . MET A 1 137 ? -6.427 -1.162 -8.302 1.00 82.44 137 MET A CA 1
ATOM 1060 C C . MET A 1 137 ? -7.020 -1.856 -9.531 1.00 82.44 137 MET A C 1
ATOM 1062 O O . MET A 1 137 ? -6.387 -1.799 -10.592 1.00 82.44 137 MET A O 1
ATOM 1066 N N . ASP A 1 138 ? -8.168 -2.528 -9.417 1.00 76.75 138 ASP A N 1
ATOM 1067 C CA . ASP A 1 138 ? -8.834 -3.183 -10.546 1.00 76.75 138 ASP A CA 1
ATOM 1068 C C . ASP A 1 138 ? -10.128 -2.478 -10.986 1.00 76.75 138 ASP A C 1
ATOM 1070 O O . ASP A 1 138 ? -10.804 -1.804 -10.225 1.00 76.75 138 ASP A O 1
ATOM 1074 N N . ASP A 1 139 ? -10.484 -2.581 -12.265 1.00 68.75 139 ASP A N 1
ATOM 1075 C CA . ASP A 1 139 ? -11.634 -1.837 -12.809 1.00 68.75 139 ASP A CA 1
ATOM 1076 C C . ASP A 1 139 ? -12.987 -2.506 -12.484 1.00 68.75 139 ASP A C 1
ATOM 1078 O O . ASP A 1 139 ? -14.049 -1.968 -12.815 1.00 68.75 139 ASP A O 1
ATOM 1082 N N . ASP A 1 140 ? -12.977 -3.721 -11.926 1.00 67.38 140 ASP A N 1
ATOM 1083 C CA . ASP A 1 140 ? -14.142 -4.604 -11.858 1.00 67.38 140 ASP A CA 1
ATOM 1084 C C . ASP A 1 140 ? -14.610 -4.972 -10.445 1.00 67.38 140 ASP A C 1
ATOM 1086 O O . ASP A 1 140 ? -15.668 -5.608 -10.320 1.00 67.38 140 ASP A O 1
ATOM 1090 N N . SER A 1 141 ? -13.924 -4.520 -9.389 1.00 69.06 141 SER A N 1
ATOM 1091 C CA . SER A 1 141 ? -14.323 -4.795 -8.009 1.00 69.06 141 SER A CA 1
ATOM 1092 C C . SER A 1 141 ? -14.349 -3.546 -7.113 1.00 69.06 141 SER A C 1
ATOM 1094 O O . SER A 1 141 ? -13.455 -2.716 -7.108 1.00 69.06 141 SER A O 1
ATOM 1096 N N . GLU A 1 142 ? -15.399 -3.375 -6.304 1.00 81.25 142 GLU A N 1
ATOM 1097 C CA . GLU A 1 142 ? -15.459 -2.305 -5.287 1.00 81.25 142 GLU A CA 1
ATOM 1098 C C . GLU A 1 142 ? -14.827 -2.777 -3.963 1.00 81.25 142 GLU A C 1
ATOM 1100 O O . GLU A 1 142 ? -15.419 -2.626 -2.889 1.00 81.25 142 GLU A O 1
ATOM 1105 N N . VAL A 1 143 ? -13.658 -3.424 -4.034 1.00 90.31 143 VAL A N 1
ATOM 1106 C CA . VAL A 1 143 ? -12.939 -3.939 -2.859 1.00 90.31 143 VAL A CA 1
ATOM 1107 C C . VAL A 1 143 ? -11.539 -3.343 -2.746 1.00 90.31 143 VAL A C 1
ATOM 1109 O O . VAL A 1 143 ? -10.992 -2.802 -3.690 1.00 90.31 143 VAL A O 1
ATOM 1112 N N . VAL A 1 144 ? -10.977 -3.366 -1.543 1.00 91.81 144 VAL A N 1
ATOM 1113 C CA . VAL A 1 144 ? -9.631 -2.858 -1.269 1.00 91.81 144 VAL A CA 1
ATOM 1114 C C . VAL A 1 144 ? -8.608 -3.897 -1.721 1.00 91.81 144 VAL A C 1
ATOM 1116 O O . VAL A 1 144 ? -8.587 -4.995 -1.167 1.00 91.81 144 VAL A O 1
ATOM 1119 N N . ASP A 1 145 ? -7.733 -3.531 -2.653 1.00 89.50 145 ASP A N 1
ATOM 1120 C CA . ASP A 1 145 ? -6.658 -4.389 -3.176 1.00 89.50 145 ASP A CA 1
ATOM 1121 C C . ASP A 1 145 ? -5.350 -4.241 -2.406 1.00 89.50 145 ASP A C 1
ATOM 1123 O O . ASP A 1 145 ? -4.533 -5.161 -2.322 1.00 89.50 145 ASP A O 1
ATOM 1127 N N . PHE A 1 146 ? -5.110 -3.053 -1.863 1.00 89.38 146 PHE A N 1
ATOM 1128 C CA . PHE A 1 146 ? -3.843 -2.739 -1.233 1.00 89.38 146 PHE A CA 1
ATOM 1129 C C . PHE A 1 146 ? -4.013 -1.730 -0.095 1.00 89.38 146 PHE A C 1
ATOM 1131 O O . PHE A 1 146 ? -4.785 -0.776 -0.194 1.00 89.38 146 PHE A O 1
ATOM 1138 N N . ILE A 1 147 ? -3.291 -1.963 1.004 1.00 93.12 147 ILE A N 1
ATOM 1139 C CA . ILE A 1 147 ? -3.368 -1.184 2.239 1.00 93.12 147 ILE A CA 1
ATOM 1140 C C . ILE A 1 147 ? -1.967 -0.778 2.696 1.00 93.12 147 ILE A C 1
ATOM 1142 O O . ILE A 1 147 ? -1.080 -1.626 2.789 1.00 93.12 147 ILE A O 1
ATOM 1146 N N . ILE A 1 148 ? -1.799 0.490 3.078 1.00 92.81 148 ILE A N 1
ATOM 1147 C CA . ILE A 1 148 ? -0.634 0.962 3.841 1.00 92.81 148 ILE A CA 1
ATOM 1148 C C . ILE A 1 148 ? -1.074 1.246 5.268 1.00 92.81 148 ILE A C 1
ATOM 1150 O O . ILE A 1 148 ? -1.995 2.030 5.487 1.00 92.81 148 ILE A O 1
ATOM 1154 N N . ILE A 1 149 ? -0.398 0.634 6.232 1.00 94.19 149 ILE A N 1
ATOM 1155 C CA . ILE A 1 149 ? -0.467 1.000 7.645 1.00 94.19 149 ILE A CA 1
ATOM 1156 C C . ILE A 1 149 ? 0.539 2.124 7.872 1.00 94.19 149 ILE A C 1
ATOM 1158 O O . ILE A 1 149 ? 1.730 1.945 7.620 1.00 94.19 149 ILE A O 1
ATOM 1162 N N . TYR A 1 150 ? 0.070 3.273 8.340 1.00 92.38 150 TYR A N 1
ATOM 1163 C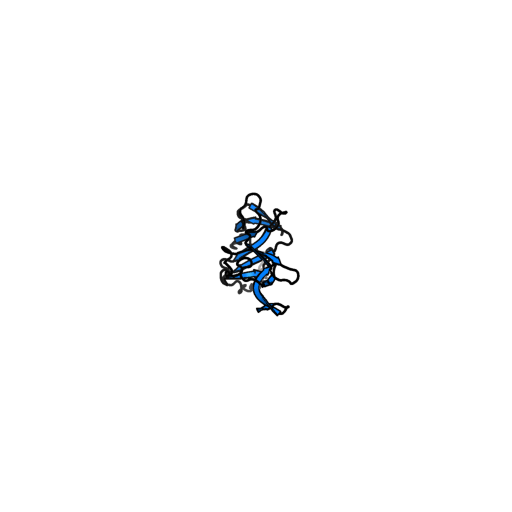 CA . TYR A 1 150 ? 0.947 4.368 8.724 1.00 92.38 150 TYR A CA 1
ATOM 1164 C C . TYR A 1 150 ? 1.396 4.179 10.169 1.00 92.38 150 TYR A C 1
ATOM 1166 O O . TYR A 1 150 ? 0.581 4.276 11.088 1.00 92.38 150 TYR A O 1
ATOM 1174 N N . ASP A 1 151 ? 2.680 3.888 10.362 1.00 87.38 151 ASP A N 1
ATOM 1175 C CA . ASP A 1 151 ? 3.283 3.802 11.687 1.00 87.38 151 ASP A CA 1
ATOM 1176 C C . ASP A 1 151 ? 3.949 5.140 12.023 1.00 87.38 151 ASP A C 1
ATOM 1178 O O . ASP A 1 151 ? 5.129 5.378 11.753 1.00 87.38 151 ASP A O 1
ATOM 1182 N N . GLY A 1 152 ? 3.114 6.050 12.532 1.00 71.44 152 GLY A N 1
ATOM 1183 C CA . GLY A 1 152 ? 3.476 7.436 12.808 1.00 71.44 152 GLY A CA 1
ATOM 1184 C C . GLY A 1 152 ? 4.462 7.622 13.958 1.00 71.44 152 GLY A C 1
ATOM 1185 O O . GLY A 1 152 ? 5.168 8.622 13.956 1.00 71.44 152 GLY A O 1
ATOM 1186 N N . ASP A 1 153 ? 4.490 6.690 14.920 1.00 57.91 153 ASP A N 1
ATOM 1187 C CA . ASP A 1 153 ? 5.242 6.805 16.178 1.00 57.91 153 ASP A CA 1
ATOM 1188 C C . ASP A 1 153 ? 5.198 5.488 17.003 1.00 57.91 153 ASP A C 1
ATOM 1190 O O . ASP A 1 153 ? 4.807 5.483 18.170 1.00 57.91 153 ASP A O 1
ATOM 1194 N N . ASN A 1 154 ? 5.638 4.341 16.472 1.00 46.66 154 ASN A N 1
ATOM 1195 C CA . ASN A 1 154 ? 6.205 3.305 17.350 1.00 46.66 154 ASN A CA 1
ATOM 1196 C C . ASN A 1 154 ? 7.707 3.541 17.466 1.00 46.66 154 ASN A C 1
ATOM 1198 O O . ASN A 1 154 ? 8.523 2.908 16.798 1.00 46.66 154 ASN A O 1
ATOM 1202 N N . ALA A 1 155 ? 8.083 4.450 18.366 1.00 40.25 155 ALA A N 1
ATOM 1203 C CA . ALA A 1 155 ? 9.372 4.331 19.019 1.00 40.25 155 ALA A CA 1
ATOM 1204 C C . ALA A 1 155 ? 9.428 2.945 19.682 1.00 40.25 155 ALA A C 1
ATOM 1206 O O . ALA A 1 155 ? 8.895 2.759 20.768 1.00 40.25 155 ALA A O 1
ATOM 1207 N N . ASP A 1 156 ? 10.053 1.994 18.994 1.00 45.47 156 ASP A N 1
ATOM 1208 C CA . ASP A 1 156 ? 10.625 0.782 19.563 1.00 45.47 156 ASP A CA 1
ATOM 1209 C C . ASP A 1 156 ? 9.663 -0.102 20.396 1.00 45.47 156 ASP A C 1
ATOM 1211 O O . ASP A 1 156 ? 9.640 -0.045 21.623 1.00 45.47 156 ASP A O 1
ATOM 1215 N N . ASP A 1 157 ? 8.927 -1.006 19.739 1.00 49.00 157 ASP A N 1
ATOM 1216 C CA . ASP A 1 157 ? 8.243 -2.129 20.417 1.00 49.00 157 ASP A CA 1
ATOM 1217 C C . ASP A 1 157 ? 9.200 -3.328 20.657 1.00 49.00 157 ASP A C 1
ATOM 1219 O O . ASP A 1 157 ? 8.762 -4.471 20.803 1.00 49.00 157 ASP A O 1
ATOM 1223 N N . SER A 1 158 ? 10.532 -3.117 20.675 1.00 45.50 158 SER A N 1
ATOM 1224 C CA . SER A 1 158 ? 11.505 -4.195 20.944 1.00 45.50 158 SER A CA 1
ATOM 1225 C C . SER A 1 158 ? 11.721 -4.518 22.428 1.00 45.50 158 SER A C 1
ATOM 1227 O O . SER A 1 158 ? 12.457 -5.454 22.742 1.00 45.50 158 SER A O 1
ATOM 1229 N N . GLU A 1 159 ? 11.002 -3.878 23.352 1.00 43.38 159 GLU A N 1
ATOM 1230 C CA . GLU A 1 159 ? 10.928 -4.328 24.746 1.00 43.38 159 GLU A CA 1
ATOM 1231 C C . GLU A 1 159 ? 9.489 -4.638 25.164 1.00 43.38 159 GLU A C 1
ATOM 1233 O O . GLU A 1 159 ? 8.851 -3.908 25.919 1.00 43.38 159 GLU A O 1
ATOM 1238 N N . GLN A 1 160 ? 8.994 -5.805 24.744 1.00 43.59 160 GLN A N 1
ATOM 1239 C CA . GLN A 1 160 ? 7.932 -6.481 25.484 1.00 43.59 160 GLN A CA 1
ATOM 1240 C C . GLN A 1 160 ? 8.434 -6.705 26.927 1.00 43.59 160 GLN A C 1
ATOM 1242 O O . GLN A 1 160 ? 9.389 -7.469 27.106 1.00 43.59 160 GLN A O 1
ATOM 1247 N N . PRO A 1 161 ? 7.829 -6.115 27.978 1.00 43.91 161 PRO A N 1
ATOM 1248 C CA . PRO A 1 161 ? 8.185 -6.493 29.335 1.00 43.91 161 PRO A CA 1
ATOM 1249 C C . PRO A 1 161 ? 7.776 -7.955 29.531 1.00 43.91 161 PRO A C 1
ATOM 1251 O O . PRO A 1 161 ? 6.614 -8.319 29.335 1.00 43.91 161 PRO A O 1
ATOM 1254 N N . GLU A 1 162 ? 8.732 -8.814 29.893 1.00 40.50 162 GLU A N 1
ATOM 1255 C CA . GLU A 1 162 ? 8.410 -10.161 30.350 1.00 40.50 162 GLU A CA 1
ATOM 1256 C C . GLU A 1 162 ? 7.425 -10.039 31.518 1.00 40.50 162 GLU A C 1
ATOM 1258 O O . GLU A 1 162 ? 7.737 -9.449 32.555 1.00 40.50 162 GLU A O 1
ATOM 1263 N N . ASN A 1 163 ? 6.211 -10.563 31.334 1.00 46.97 163 ASN A N 1
ATOM 1264 C CA . ASN A 1 163 ? 5.255 -10.724 32.423 1.00 46.97 163 ASN A CA 1
ATOM 1265 C C . ASN A 1 163 ? 5.966 -11.462 33.570 1.00 46.97 163 ASN A C 1
ATOM 1267 O O . ASN A 1 163 ? 6.427 -12.586 33.344 1.00 46.97 163 ASN A O 1
ATOM 1271 N N . PRO A 1 164 ? 6.049 -10.907 34.793 1.00 45.72 164 PRO A N 1
ATOM 1272 C CA . PRO A 1 164 ? 6.454 -11.716 35.921 1.00 45.72 164 PRO A CA 1
ATOM 1273 C C . PRO A 1 164 ? 5.370 -12.776 36.131 1.00 45.72 164 PRO A C 1
ATOM 1275 O O . PRO A 1 164 ? 4.185 -12.470 36.246 1.00 45.72 164 PRO A O 1
ATOM 1278 N N . ASP A 1 165 ? 5.796 -14.034 36.119 1.00 44.81 165 ASP A N 1
ATOM 1279 C CA . ASP A 1 165 ? 4.995 -15.205 36.450 1.00 44.81 165 ASP A CA 1
ATOM 1280 C C . ASP A 1 165 ? 4.398 -15.039 37.859 1.00 44.81 165 ASP A C 1
ATOM 1282 O O . ASP A 1 165 ? 5.046 -15.327 38.864 1.00 44.81 165 ASP A O 1
ATOM 1286 N N . GLU A 1 166 ? 3.163 -14.539 37.952 1.00 50.66 166 GLU A N 1
ATOM 1287 C CA . GLU A 1 166 ? 2.367 -14.588 39.180 1.00 50.66 166 GLU A CA 1
ATOM 1288 C C . GLU A 1 166 ? 1.752 -15.985 39.341 1.00 50.66 166 GLU A C 1
ATOM 1290 O O . GLU A 1 166 ? 0.533 -16.178 39.356 1.00 50.66 166 GLU A O 1
ATOM 1295 N N . SER A 1 167 ? 2.614 -16.989 39.491 1.00 47.25 167 SER A N 1
ATOM 1296 C CA . SER A 1 167 ? 2.224 -18.218 40.159 1.00 47.25 167 SER A CA 1
ATOM 1297 C C . SER A 1 167 ? 2.368 -18.033 41.673 1.00 47.25 167 SER A C 1
ATOM 1299 O O . SER A 1 167 ? 3.381 -17.556 42.176 1.00 47.25 167 SER A O 1
ATOM 1301 N N . GLN A 1 168 ? 1.321 -18.466 42.383 1.00 45.78 168 GLN A N 1
ATOM 1302 C CA . GLN A 1 168 ? 1.182 -18.621 43.840 1.00 45.78 168 GLN A CA 1
ATOM 1303 C C . GLN A 1 168 ? 0.366 -17.541 44.570 1.00 45.78 168 GLN A C 1
ATOM 1305 O O . GLN A 1 168 ? 0.857 -16.791 45.407 1.00 45.78 168 GLN A O 1
ATOM 1310 N N . THR A 1 169 ? -0.953 -17.587 44.371 1.00 39.88 169 THR A N 1
ATOM 1311 C CA . THR A 1 169 ? -1.901 -17.331 45.465 1.00 39.88 169 THR A CA 1
ATOM 1312 C C . THR A 1 169 ? -2.353 -18.670 46.053 1.00 39.88 169 THR A C 1
ATOM 1314 O O . THR A 1 169 ? -3.344 -19.254 45.628 1.00 39.88 169 THR A O 1
ATOM 1317 N N . GLU A 1 170 ? -1.615 -19.179 47.042 1.00 45.38 170 GLU A N 1
ATOM 1318 C CA . GLU A 1 170 ? -2.124 -20.206 47.961 1.00 45.38 170 GLU A CA 1
ATOM 1319 C C . GLU A 1 170 ? -2.557 -19.555 49.277 1.00 45.38 170 GLU A C 1
ATOM 1321 O O . GLU A 1 170 ? -1.731 -19.036 50.025 1.00 45.38 170 GLU A O 1
ATOM 1326 N N . THR A 1 171 ? -3.855 -19.598 49.582 1.00 46.72 171 THR A N 1
ATOM 1327 C CA . THR A 1 171 ? -4.419 -19.911 50.918 1.00 46.72 171 THR A CA 1
ATOM 1328 C C . THR A 1 171 ? -5.948 -20.027 50.779 1.00 46.72 171 THR A C 1
ATOM 1330 O O . THR A 1 171 ? -6.504 -19.311 49.944 1.00 46.72 171 THR A O 1
ATOM 1333 N N . PRO A 1 172 ? -6.669 -20.880 51.551 1.00 45.72 172 PRO A N 1
ATOM 1334 C CA . PRO A 1 172 ? -6.469 -21.057 52.996 1.00 45.72 172 PRO A CA 1
ATOM 1335 C C . PRO A 1 172 ? -6.643 -22.491 53.556 1.00 45.72 172 PRO A C 1
ATOM 1337 O O . PRO A 1 172 ? -7.532 -23.227 53.146 1.00 45.72 172 PRO A O 1
ATOM 1340 N N . GLU A 1 173 ? -5.923 -22.830 54.627 1.00 45.59 173 GLU A N 1
ATOM 1341 C CA . GLU A 1 173 ? -6.463 -23.724 55.664 1.00 45.59 173 GLU A CA 1
ATOM 1342 C C . GLU A 1 173 ? -6.435 -22.974 56.995 1.00 45.59 173 GLU A C 1
ATOM 1344 O O . GLU A 1 173 ? -5.385 -22.642 57.540 1.00 45.59 173 GLU A O 1
ATOM 1349 N N . GLY A 1 174 ? -7.629 -22.619 57.471 1.00 42.03 174 GLY A N 1
ATOM 1350 C CA . GLY A 1 174 ? -7.817 -22.027 58.783 1.00 42.03 174 GLY A CA 1
ATOM 1351 C C . GLY A 1 174 ? -7.708 -23.103 59.853 1.00 42.03 174 GLY A C 1
ATOM 1352 O O . GLY A 1 174 ? -8.587 -23.954 59.965 1.00 42.03 174 GLY A O 1
ATOM 1353 N N . GLU A 1 175 ? -6.668 -23.033 60.678 1.00 45.75 175 GLU A N 1
ATOM 1354 C CA . GLU A 1 175 ? -6.658 -23.717 61.966 1.00 45.75 175 GLU A CA 1
ATOM 1355 C C . GLU A 1 175 ? -7.676 -23.035 62.890 1.00 45.75 175 GLU A C 1
ATOM 1357 O O . GLU A 1 175 ? -7.476 -21.917 63.372 1.00 45.75 175 GLU A O 1
ATOM 1362 N N . GLN A 1 176 ? -8.803 -23.706 63.132 1.00 48.16 176 GLN A N 1
ATOM 1363 C CA . GLN A 1 176 ? -9.690 -23.355 64.232 1.00 48.16 176 GLN A CA 1
ATOM 1364 C C . GLN A 1 176 ? -9.022 -23.763 65.548 1.00 48.16 176 GLN A C 1
ATOM 1366 O O . GLN A 1 176 ? -8.902 -24.939 65.879 1.00 48.16 176 GLN A O 1
ATOM 1371 N N . THR A 1 177 ? -8.600 -22.767 66.317 1.00 44.72 177 THR A N 1
ATOM 1372 C CA . THR A 1 177 ? -8.266 -22.906 67.733 1.00 44.72 177 THR A CA 1
ATOM 1373 C C . THR A 1 177 ? -9.535 -23.193 68.541 1.00 44.72 177 THR A C 1
ATOM 1375 O O . THR A 1 177 ? -10.378 -22.307 68.683 1.00 44.72 177 THR A O 1
ATOM 1378 N N . GLU A 1 178 ? -9.662 -24.388 69.118 1.00 50.28 178 GLU A N 1
ATOM 1379 C CA . GLU A 1 178 ? -10.635 -24.669 70.180 1.00 50.28 178 GLU A CA 1
ATOM 1380 C C . GLU A 1 178 ? -9.955 -24.652 71.554 1.00 50.28 178 GLU A C 1
ATOM 1382 O O . GLU A 1 178 ? -9.035 -25.423 71.827 1.00 50.28 178 GLU A O 1
ATOM 1387 N N . THR A 1 179 ? -10.424 -23.788 72.458 1.00 53.22 179 THR A N 1
ATOM 1388 C CA . THR A 1 179 ? -10.347 -23.971 73.922 1.00 53.22 179 THR A CA 1
ATOM 1389 C C . THR A 1 179 ? -11.302 -22.974 74.605 1.00 53.22 179 THR A C 1
ATOM 1391 O O . THR A 1 179 ? -11.450 -21.871 74.078 1.00 53.22 179 THR A O 1
ATOM 1394 N N . PRO A 1 180 ? -11.821 -23.197 75.834 1.00 50.44 180 PRO A N 1
ATOM 1395 C CA . PRO A 1 180 ? -12.220 -24.426 76.538 1.00 50.44 180 PRO A CA 1
ATOM 1396 C C . PRO A 1 180 ? -13.717 -24.418 76.954 1.00 50.44 180 PRO A C 1
ATOM 1398 O O . PRO A 1 180 ? -14.301 -23.364 77.205 1.00 50.44 180 PRO A O 1
ATOM 1401 N N . GLU A 1 181 ? -14.321 -25.592 77.170 1.00 45.59 181 GLU A N 1
ATOM 1402 C CA . GLU A 1 181 ? -15.569 -25.694 77.945 1.00 45.59 181 GLU A CA 1
ATOM 1403 C C . GLU A 1 181 ? -15.284 -25.543 79.446 1.00 45.59 181 GLU A C 1
ATOM 1405 O O . GLU A 1 181 ? -14.662 -26.391 80.090 1.00 45.59 181 GLU A O 1
ATOM 1410 N N . GLY A 1 182 ? -15.765 -24.438 80.012 1.00 40.88 182 GLY A N 1
ATOM 1411 C CA . GLY A 1 182 ? -15.910 -24.255 81.446 1.00 40.88 182 GLY A CA 1
ATOM 1412 C C . GLY A 1 182 ? -17.307 -24.661 81.918 1.00 40.88 182 GLY A C 1
ATOM 1413 O O . GLY A 1 182 ? -18.273 -23.965 81.633 1.00 40.88 182 GLY A O 1
ATOM 1414 N N . GLY A 1 183 ? -17.363 -25.719 82.731 1.00 40.94 183 GLY A N 1
ATOM 1415 C CA . GLY A 1 183 ? -18.191 -25.778 83.941 1.00 40.94 183 GLY A CA 1
ATOM 1416 C C . GLY A 1 183 ? -19.628 -26.300 83.835 1.00 40.94 183 GLY A C 1
ATOM 1417 O O . GLY A 1 183 ? -20.520 -25.593 83.387 1.00 40.94 183 GLY A O 1
ATOM 1418 N N . ALA A 1 184 ? -19.874 -27.467 84.442 1.00 45.41 184 ALA A N 1
ATOM 1419 C CA . ALA A 1 184 ? -20.848 -27.641 85.532 1.00 45.41 184 ALA A CA 1
ATOM 1420 C C . ALA A 1 184 ? -20.816 -29.093 86.04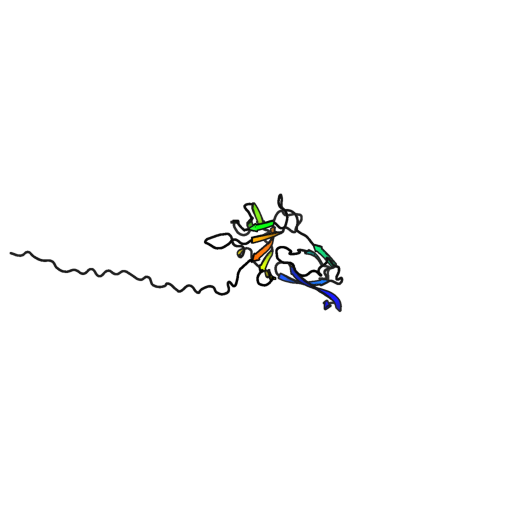2 1.00 45.41 184 ALA A C 1
ATOM 1422 O O . ALA A 1 184 ? -21.040 -30.032 85.284 1.00 45.41 184 ALA A O 1
ATOM 1423 N N . GLY A 1 185 ? -20.576 -29.283 87.339 1.00 44.31 185 GLY A N 1
ATOM 1424 C CA . GLY A 1 185 ? -20.669 -30.586 87.990 1.00 44.31 185 GLY A CA 1
ATOM 1425 C C . GLY A 1 185 ? -20.660 -30.425 89.504 1.00 44.31 185 GLY A C 1
ATOM 1426 O O . GLY A 1 185 ? -19.627 -30.099 90.075 1.00 44.31 185 GLY A O 1
ATOM 1427 N N . ASN A 1 186 ? -21.852 -30.578 90.074 1.00 44.66 186 ASN A N 1
ATOM 1428 C CA . ASN A 1 186 ? -22.233 -30.517 91.488 1.00 44.66 186 ASN A CA 1
ATOM 1429 C C . ASN A 1 186 ? -21.430 -31.474 92.385 1.00 44.66 186 ASN A C 1
ATOM 1431 O O . ASN A 1 186 ? -21.159 -32.604 91.918 1.00 44.66 186 ASN A O 1
#